Protein AF-S8E2P5-F1 (afdb_monomer)

Mean predicted aligned error: 14.67 Å

Secondary structure (DSSP, 8-state):
-PPP-PPP-----------TT-EEEEEESSHHHHHHHHGGG--TTTHHHHHHHHHHHHHHHHHTTT-----PPP--S--SS--EEEEEEETTEEEEEEEE-TT-SSEEEE--TTS-HHHHHHHHHHHHT-TT--GGG---EES-HHHHHHHHHH-THHHHT----TT-----S----PPS--SS--PEEEEEEEPPSSTT---EEEEEEEEEEEETTEEEEEEEEE-GGGTTSSHHHHHHHHHHHHHTTPPP----------------

Organism: Fomitopsis schrenkii (NCBI:txid2126942)

Solvent-accessible surface area (backbone atoms only — not comparable to full-atom values): 16737 Å² total; per-residue (Å²): 135,82,84,84,81,84,77,82,83,76,80,78,69,81,72,76,73,69,77,85,70,60,68,44,81,47,76,31,96,41,42,56,57,38,46,63,75,47,54,92,51,81,33,86,52,27,47,60,35,48,49,52,24,52,56,51,38,57,49,55,67,59,50,69,80,72,58,100,67,79,89,77,80,90,71,94,65,90,55,89,77,51,64,42,36,38,37,28,23,44,79,88,45,64,42,36,36,40,29,32,40,71,94,42,83,44,37,28,44,24,37,35,85,86,34,59,75,84,52,40,41,61,48,25,34,55,54,53,67,33,87,89,49,69,56,73,75,53,56,27,65,45,58,54,69,69,55,49,54,28,32,48,70,48,28,62,64,44,62,75,65,70,46,64,73,67,76,74,82,76,82,80,63,98,73,82,78,73,73,78,79,72,96,57,98,54,72,47,79,47,80,41,57,44,66,56,102,47,101,79,47,70,71,45,76,35,30,41,39,37,35,39,59,67,53,98,88,46,76,40,77,72,46,78,48,58,40,78,95,48,53,95,67,57,50,67,57,52,53,52,52,54,52,54,32,57,72,69,68,47,77,82,81,76,74,72,93,66,90,79,80,80,77,81,76,84,83,130

Foldseek 3Di:
DDDDDDDDPPPPDPPPDPPLADKDKDWDQALVSLCVLCVVQDAPQCCVQNVLSVVRVVVVVVVVVPDPDDDDDDDPDPDLQDWTWMFMDRPSATQKIWTDHSQDLEIEIGGGPPHDLVSLLVSLLVQQPDPVDPLLSRLEYYHDPSNVVSNCVNHVSNPVVPNVHPDPDDDDDLPDPDDDDDPDQDWDKDWDWDADPDPPGDTDTQWIWIWHGQDLVDIDTPDTDGDPVCPPVCPSVVVVVSVVCVSVVHPDDPPPPDDPPPPPDDDD

Radius of gyration: 25.14 Å; Cα contacts (8 Å, |Δi|>4): 348; chains: 1; bounding box: 96×42×78 Å

Structure (mmCIF, N/CA/C/O backbone):
data_AF-S8E2P5-F1
#
_entry.id   AF-S8E2P5-F1
#
loop_
_atom_site.group_PDB
_atom_site.id
_atom_site.type_symbol
_atom_site.label_atom_id
_atom_site.label_alt_id
_atom_site.label_comp_id
_atom_site.label_asym_id
_atom_site.label_entity_id
_atom_site.label_seq_id
_atom_site.pdbx_PDB_ins_code
_atom_site.Cartn_x
_atom_site.Cartn_y
_atom_site.Cartn_z
_atom_site.occupancy
_atom_site.B_iso_or_equiv
_atom_site.auth_seq_id
_atom_site.auth_comp_id
_atom_site.auth_asym_id
_atom_site.auth_atom_id
_atom_site.pdbx_PDB_model_num
ATOM 1 N N . MET A 1 1 ? -69.597 -16.357 26.405 1.00 50.25 1 MET A N 1
ATOM 2 C CA . MET A 1 1 ? -69.288 -15.388 25.329 1.00 50.25 1 MET A CA 1
ATOM 3 C C . MET A 1 1 ? -68.076 -14.596 25.785 1.00 50.25 1 MET A C 1
ATOM 5 O O . MET A 1 1 ? -68.041 -14.185 26.937 1.00 50.25 1 MET A O 1
ATOM 9 N N . SER A 1 2 ? -67.041 -14.579 24.952 1.00 42.38 2 SER A N 1
ATOM 10 C CA . SER A 1 2 ? -65.631 -14.458 25.345 1.00 42.38 2 SER A CA 1
ATOM 11 C C . SER A 1 2 ? -65.158 -13.023 25.622 1.00 42.38 2 SER A C 1
A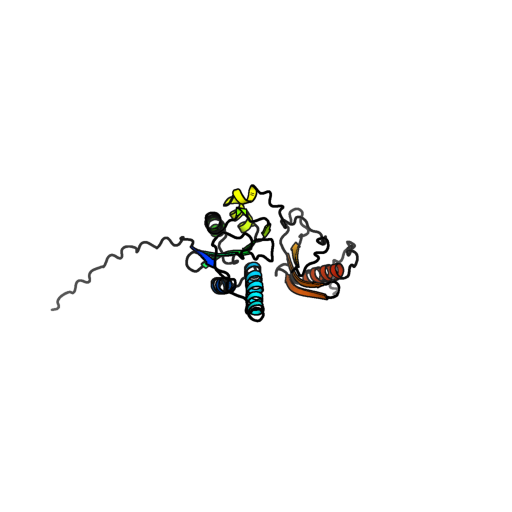TOM 13 O O . SER A 1 2 ? -65.687 -12.093 25.015 1.00 42.38 2 SER A O 1
ATOM 15 N N . PRO A 1 3 ? -64.134 -12.833 26.476 1.00 60.03 3 PRO A N 1
ATOM 16 C CA . PRO A 1 3 ? -63.525 -11.530 26.712 1.00 60.03 3 PRO A CA 1
ATOM 17 C C . PRO A 1 3 ? -62.507 -11.203 25.608 1.00 60.03 3 PRO A C 1
ATOM 19 O O . PRO A 1 3 ? -61.658 -12.025 25.263 1.00 60.03 3 PRO A O 1
ATOM 22 N N . GLY A 1 4 ? -62.618 -10.004 25.034 1.00 57.62 4 GLY A N 1
ATOM 23 C CA . GLY A 1 4 ? -61.737 -9.502 23.980 1.00 57.62 4 GLY A CA 1
ATOM 24 C C . GLY A 1 4 ? -60.400 -9.007 24.533 1.00 57.62 4 GLY A C 1
ATOM 25 O O . GLY A 1 4 ? -60.358 -8.100 25.361 1.00 57.62 4 GLY A O 1
ATOM 26 N N . SER A 1 5 ? -59.306 -9.597 24.054 1.00 60.50 5 SER A N 1
ATOM 27 C CA . SER A 1 5 ? -57.937 -9.172 24.340 1.00 60.50 5 SER A CA 1
ATOM 28 C C . SER A 1 5 ? -57.524 -8.027 23.410 1.00 60.50 5 SER A C 1
ATOM 30 O O . SER A 1 5 ? -57.331 -8.231 22.210 1.00 60.50 5 SER A O 1
ATOM 32 N N . HIS A 1 6 ? -57.357 -6.830 23.966 1.00 61.62 6 HIS A N 1
ATOM 33 C CA . HIS A 1 6 ? -56.692 -5.716 23.294 1.00 61.62 6 HIS A CA 1
ATOM 34 C C . HIS A 1 6 ? -55.182 -5.984 23.215 1.00 61.62 6 HIS A C 1
ATOM 36 O O . HIS A 1 6 ? -54.506 -6.063 24.238 1.00 61.62 6 HIS A O 1
ATOM 42 N N . ILE A 1 7 ? -54.657 -6.116 21.996 1.00 62.62 7 ILE A N 1
ATOM 43 C CA . ILE A 1 7 ? -53.217 -6.158 21.720 1.00 62.62 7 ILE A CA 1
ATOM 44 C C . ILE A 1 7 ? -52.717 -4.705 21.664 1.00 62.62 7 ILE A C 1
ATOM 46 O O . ILE A 1 7 ? -53.262 -3.923 20.882 1.00 62.62 7 ILE A O 1
ATOM 50 N N . PRO A 1 8 ? -51.716 -4.305 22.468 1.00 60.84 8 PRO A N 1
ATOM 51 C CA . PRO A 1 8 ? -51.160 -2.965 22.396 1.00 60.84 8 PRO A CA 1
ATOM 52 C C . PRO A 1 8 ? -50.236 -2.861 21.179 1.00 60.84 8 PRO A C 1
ATOM 54 O O . PRO A 1 8 ? -49.215 -3.543 21.083 1.00 60.84 8 PRO A O 1
ATOM 57 N N . THR A 1 9 ? -50.601 -1.993 20.240 1.00 59.97 9 THR A N 1
ATOM 58 C CA . THR A 1 9 ? -49.779 -1.614 19.091 1.00 59.97 9 THR A CA 1
ATOM 59 C C . THR A 1 9 ? -48.597 -0.786 19.595 1.00 59.97 9 THR A C 1
ATOM 61 O O . THR A 1 9 ? -48.686 0.431 19.753 1.00 59.97 9 THR A O 1
ATOM 64 N N . GLY A 1 10 ? -47.496 -1.462 19.924 1.00 55.53 10 GLY A N 1
ATOM 65 C CA . GLY A 1 10 ? -46.232 -0.827 20.275 1.00 55.53 10 GLY A CA 1
ATOM 66 C C . GLY A 1 10 ? -45.702 -0.035 19.085 1.00 55.53 10 GLY A C 1
ATOM 67 O O . GLY A 1 10 ? -45.258 -0.607 18.093 1.00 55.53 10 GLY A O 1
ATOM 68 N N . SER A 1 11 ? -45.781 1.287 19.189 1.00 55.53 11 SER A N 1
ATOM 69 C CA . SER A 1 11 ? -45.116 2.249 18.316 1.00 55.53 11 SER A CA 1
ATOM 70 C C . SER A 1 11 ? -43.609 1.968 18.318 1.00 55.53 11 SER A C 1
ATOM 72 O O . SER A 1 11 ? -42.911 2.357 19.255 1.00 55.53 11 SER A O 1
ATOM 74 N N . LEU A 1 12 ? -43.112 1.296 17.276 1.00 53.81 12 LEU A N 1
ATOM 75 C CA . LEU A 1 12 ? -41.687 1.198 16.967 1.00 53.81 12 LEU A CA 1
ATOM 76 C C . LEU A 1 12 ? -41.180 2.606 16.632 1.00 53.81 12 LEU A C 1
ATOM 78 O O . LEU A 1 12 ? -41.273 3.067 15.496 1.00 53.81 12 LEU A O 1
ATOM 82 N N . THR A 1 13 ? -40.677 3.314 17.640 1.00 57.97 13 THR A N 1
ATOM 83 C CA . THR A 1 13 ? -39.768 4.442 17.431 1.00 57.97 13 THR A CA 1
ATOM 84 C C . THR A 1 13 ? -38.644 3.973 16.507 1.00 57.97 13 THR A C 1
ATOM 86 O O . THR A 1 13 ? -38.040 2.946 16.820 1.00 57.97 13 THR A O 1
ATOM 89 N N . PRO A 1 14 ? -38.359 4.668 15.388 1.00 61.78 14 PRO A N 1
ATOM 90 C CA . PRO A 1 14 ? -37.209 4.350 14.559 1.00 61.78 14 PRO A CA 1
ATOM 91 C C . PRO A 1 14 ? -35.974 4.496 15.440 1.00 61.78 14 PRO A C 1
ATOM 93 O O . PRO A 1 14 ? -35.606 5.600 15.845 1.00 61.78 14 PRO A O 1
ATOM 96 N N . GLU A 1 15 ? -35.409 3.352 15.809 1.00 48.66 15 GLU A N 1
ATOM 97 C CA . GLU A 1 15 ? -34.130 3.236 16.481 1.00 48.66 15 GLU A CA 1
ATOM 98 C C . GLU A 1 15 ? -33.155 4.081 15.668 1.00 48.66 15 GLU A C 1
ATOM 100 O O . GLU A 1 15 ? -32.968 3.842 14.473 1.00 48.66 15 GLU A O 1
ATOM 105 N N . ALA A 1 16 ? -32.676 5.170 16.273 1.00 50.97 16 ALA A N 1
ATOM 106 C CA . ALA A 1 16 ? -31.810 6.129 15.616 1.00 50.97 16 ALA A CA 1
ATOM 107 C C . ALA A 1 16 ? -30.644 5.351 15.014 1.00 50.97 16 ALA A C 1
ATOM 109 O O . ALA A 1 16 ? -29.796 4.859 15.756 1.00 50.97 16 ALA A O 1
ATOM 110 N N . THR A 1 17 ? -30.650 5.207 13.684 1.00 57.56 17 THR A N 1
ATOM 111 C CA . THR A 1 17 ? -29.600 4.517 12.938 1.00 57.56 17 THR A CA 1
ATOM 112 C C . THR A 1 17 ? -28.275 5.048 13.468 1.00 57.56 17 THR A C 1
ATOM 114 O O . THR A 1 17 ? -28.062 6.267 13.373 1.00 57.56 17 THR A O 1
ATOM 117 N N . PRO A 1 18 ? -27.436 4.204 14.101 1.00 54.06 18 PRO A N 1
ATOM 118 C CA . PRO A 1 18 ? -26.138 4.642 14.580 1.00 54.06 18 PRO A CA 1
ATOM 119 C C . PRO A 1 18 ? -25.459 5.336 13.408 1.00 54.06 18 PRO A C 1
ATOM 121 O O . PRO A 1 18 ? -25.551 4.868 12.274 1.00 54.06 18 PRO A O 1
ATOM 124 N N . ARG A 1 19 ? -24.901 6.523 13.655 1.00 55.06 19 ARG A N 1
ATOM 125 C CA . ARG A 1 19 ? -24.214 7.318 12.636 1.00 55.06 19 ARG A CA 1
ATOM 126 C C . ARG A 1 19 ? -23.057 6.472 12.109 1.00 55.06 19 ARG A C 1
ATOM 128 O O . ARG A 1 19 ? -21.972 6.476 12.669 1.00 55.06 19 ARG A O 1
ATOM 135 N N . ASP A 1 20 ? -23.326 5.721 11.050 1.00 56.78 20 ASP A N 1
ATOM 136 C CA . ASP A 1 20 ? -22.524 4.611 10.523 1.00 56.78 20 ASP A CA 1
ATOM 137 C C . ASP A 1 20 ? -21.266 5.102 9.777 1.00 56.78 20 ASP A C 1
ATOM 139 O O . ASP A 1 20 ? -20.797 4.512 8.808 1.00 56.78 20 ASP A O 1
ATOM 143 N N . GLN A 1 21 ? -20.748 6.266 10.174 1.00 69.75 21 GLN A N 1
ATOM 144 C CA . GLN A 1 21 ? -19.668 7.000 9.516 1.00 69.75 21 GLN A CA 1
ATOM 145 C C . GLN A 1 21 ? -18.484 7.271 10.447 1.00 69.75 21 GLN A C 1
ATOM 147 O O . GLN A 1 21 ? -17.574 8.012 10.076 1.00 69.75 21 GLN A O 1
ATOM 152 N N . ASP A 1 22 ? -18.463 6.667 11.636 1.00 92.12 22 ASP A N 1
ATOM 153 C CA . ASP A 1 22 ? -17.360 6.857 12.567 1.00 92.12 22 ASP A CA 1
ATOM 154 C C . ASP A 1 22 ? -16.131 6.075 12.085 1.00 92.12 22 ASP A C 1
ATOM 156 O O . ASP A 1 22 ? -16.018 4.852 12.212 1.00 92.12 22 ASP A O 1
ATOM 160 N N . PHE A 1 23 ? -15.196 6.811 11.486 1.00 96.25 23 PHE A N 1
ATOM 161 C CA . PHE A 1 23 ? -13.890 6.290 11.119 1.00 96.25 23 PHE A CA 1
ATOM 162 C C . PHE A 1 23 ? -13.072 5.989 12.378 1.00 96.25 23 PHE A C 1
ATOM 164 O O . PHE A 1 23 ? -12.927 6.828 13.267 1.00 96.25 23 PHE A O 1
ATOM 171 N N . ARG A 1 24 ? -12.470 4.802 12.424 1.00 96.38 24 ARG A N 1
ATOM 172 C CA . ARG A 1 24 ? -11.589 4.356 13.503 1.00 96.38 24 ARG A CA 1
ATOM 173 C C . ARG A 1 24 ? -10.173 4.170 12.984 1.00 96.38 24 ARG A C 1
ATOM 175 O O . ARG A 1 24 ? -9.923 3.297 12.154 1.00 96.38 24 ARG A O 1
ATOM 182 N N . LEU A 1 25 ? -9.238 4.941 13.530 1.00 97.31 25 LEU A N 1
ATOM 183 C CA . LEU A 1 25 ? -7.809 4.732 13.324 1.00 97.31 25 LEU A CA 1
ATOM 184 C C . LEU A 1 25 ? -7.293 3.666 14.297 1.00 97.31 25 LEU A C 1
ATOM 186 O O . LEU A 1 25 ? -7.440 3.800 15.509 1.00 97.31 25 LEU A O 1
ATOM 190 N N . VAL A 1 26 ? -6.663 2.628 13.760 1.00 97.50 26 VAL A N 1
ATOM 191 C CA . VAL A 1 26 ? -5.997 1.560 14.508 1.00 97.50 26 VAL A CA 1
ATOM 192 C C . VAL A 1 26 ? -4.502 1.640 14.227 1.00 97.50 26 VAL A C 1
ATOM 194 O O . VAL A 1 26 ? -4.062 1.462 13.090 1.00 97.50 26 VAL A O 1
ATOM 197 N N . LEU A 1 27 ? -3.719 1.916 15.267 1.00 97.00 27 LEU A N 1
ATOM 198 C CA . LEU A 1 27 ? -2.259 1.889 15.219 1.00 97.00 27 LEU A CA 1
ATOM 199 C C . LEU A 1 27 ? -1.785 0.524 15.697 1.00 97.00 27 LEU A C 1
ATOM 201 O O . LEU A 1 27 ? -2.134 0.101 16.795 1.00 97.00 27 LEU A O 1
ATOM 205 N N . CYS A 1 28 ? -1.012 -0.159 14.863 1.00 97.00 28 CYS A N 1
ATOM 206 C CA . CYS A 1 28 ? -0.526 -1.500 15.145 1.00 97.00 28 CYS A CA 1
ATOM 207 C C . CYS A 1 28 ? 0.916 -1.408 15.678 1.00 97.00 28 CYS A C 1
ATOM 209 O O . CYS A 1 28 ? 1.791 -0.921 14.957 1.00 97.00 28 CYS A O 1
ATOM 211 N N . PRO A 1 29 ? 1.191 -1.868 16.913 1.00 95.12 29 PRO A N 1
ATOM 212 C CA . PRO A 1 29 ? 2.531 -1.877 17.507 1.00 95.12 29 PRO A CA 1
ATOM 213 C C . PRO A 1 29 ? 3.547 -2.718 16.730 1.00 95.12 29 PRO A C 1
ATOM 215 O O . PRO A 1 29 ? 4.750 -2.465 16.802 1.00 95.12 29 PRO A O 1
ATOM 218 N N . SER A 1 30 ? 3.072 -3.734 16.008 1.00 95.38 30 SER A N 1
ATOM 219 C CA . SER A 1 30 ? 3.905 -4.694 15.297 1.00 95.38 30 SER A CA 1
ATOM 220 C C . SER A 1 30 ? 3.374 -4.987 13.894 1.00 95.38 30 SER A C 1
ATOM 222 O O . SER A 1 30 ? 2.190 -4.827 13.586 1.00 95.38 30 SER A O 1
ATOM 224 N N . ALA A 1 31 ? 4.269 -5.466 13.029 1.00 95.31 31 ALA A N 1
ATOM 225 C CA . ALA A 1 31 ? 3.910 -5.888 11.681 1.00 95.31 31 ALA A CA 1
ATOM 226 C C . ALA A 1 31 ? 2.974 -7.116 11.672 1.00 95.31 31 ALA A C 1
ATOM 228 O O . ALA A 1 31 ? 2.157 -7.263 10.762 1.00 95.31 31 ALA A O 1
ATOM 229 N N . GLY A 1 32 ? 3.079 -7.981 12.690 1.00 94.69 32 GLY A N 1
ATOM 230 C CA . GLY A 1 32 ? 2.189 -9.128 12.886 1.00 94.69 32 GLY A CA 1
ATOM 231 C C . GLY A 1 32 ? 0.759 -8.687 13.186 1.00 94.69 32 GLY A C 1
ATOM 232 O O . GLY A 1 32 ? -0.149 -9.038 12.439 1.00 94.69 32 GLY A O 1
ATOM 233 N N . GLU A 1 33 ? 0.576 -7.819 14.187 1.00 96.56 33 GLU A N 1
ATOM 234 C CA . GLU A 1 33 ? -0.742 -7.261 14.530 1.00 96.56 33 GLU A CA 1
ATOM 235 C C . GLU A 1 33 ? -1.371 -6.497 13.363 1.00 96.56 33 GLU A C 1
ATOM 237 O O . GLU A 1 33 ? -2.569 -6.621 13.115 1.00 96.56 33 GLU A O 1
ATOM 242 N N . PHE A 1 34 ? -0.564 -5.759 12.596 1.00 97.25 34 PHE A N 1
ATOM 243 C CA . PHE A 1 34 ? -1.040 -5.108 11.379 1.00 97.25 34 PHE A CA 1
ATOM 244 C C . PHE A 1 34 ? -1.545 -6.112 10.343 1.00 97.25 34 PHE A C 1
ATOM 246 O O . PHE A 1 34 ? -2.629 -5.936 9.789 1.00 97.25 34 PHE A O 1
ATOM 253 N N . THR A 1 35 ? -0.771 -7.171 10.092 1.00 94.75 35 THR A N 1
ATOM 254 C CA . THR A 1 35 ? -1.135 -8.222 9.133 1.00 94.75 35 THR A CA 1
ATOM 255 C C . THR A 1 35 ? -2.429 -8.915 9.552 1.00 94.75 35 THR A C 1
ATOM 257 O O . THR A 1 35 ? -3.287 -9.159 8.708 1.00 94.75 35 THR A O 1
ATOM 260 N N . ASP A 1 36 ? -2.606 -9.178 10.846 1.00 95.25 36 ASP A N 1
ATOM 261 C CA . ASP A 1 36 ? -3.824 -9.783 11.383 1.00 95.25 36 ASP A CA 1
ATOM 262 C C . ASP A 1 36 ? -5.031 -8.846 11.273 1.00 95.25 36 ASP A C 1
ATOM 264 O O . ASP A 1 36 ? -6.098 -9.277 10.831 1.00 95.25 36 ASP A O 1
ATOM 268 N N . ALA A 1 37 ? -4.856 -7.556 11.576 1.00 96.31 37 ALA A N 1
ATOM 269 C CA . ALA A 1 37 ? -5.916 -6.554 11.485 1.00 96.31 37 ALA A CA 1
ATOM 270 C C . ALA A 1 37 ? -6.452 -6.369 10.055 1.00 96.31 37 ALA A C 1
ATOM 272 O O . ALA A 1 37 ? -7.644 -6.117 9.873 1.00 96.31 37 ALA A O 1
ATOM 273 N N . VAL A 1 38 ? -5.595 -6.496 9.035 1.00 95.56 38 VAL A N 1
ATOM 274 C CA . VAL A 1 38 ? -5.980 -6.289 7.626 1.00 95.56 38 VAL A CA 1
ATOM 275 C C . VAL A 1 38 ? -6.162 -7.590 6.836 1.00 95.56 38 VAL A C 1
ATOM 277 O O . VAL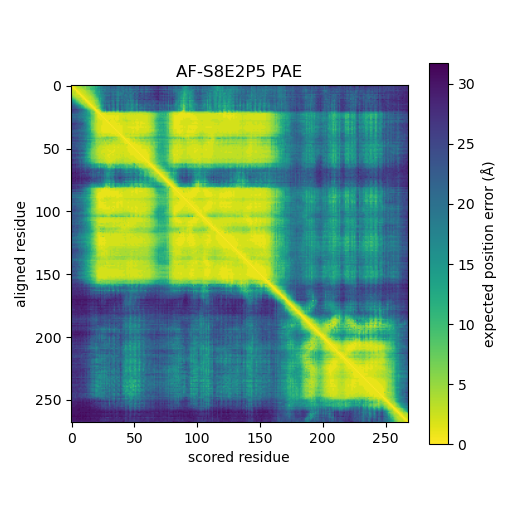 A 1 38 ? -6.481 -7.535 5.650 1.00 95.56 38 VAL A O 1
ATOM 280 N N . ARG A 1 39 ? -6.018 -8.764 7.471 1.00 92.00 39 ARG A N 1
ATOM 281 C CA . ARG A 1 39 ? -6.057 -10.089 6.816 1.00 92.00 39 ARG A CA 1
ATOM 282 C C . ARG A 1 39 ? -7.328 -10.334 5.996 1.00 92.00 39 ARG A C 1
ATOM 284 O O . ARG A 1 39 ? -7.268 -10.977 4.955 1.00 92.00 39 ARG A O 1
ATOM 291 N N . GLY A 1 40 ? -8.471 -9.821 6.454 1.00 92.38 40 GLY A N 1
ATOM 292 C CA . GLY A 1 40 ? -9.759 -9.952 5.757 1.00 92.38 40 GLY A CA 1
ATOM 293 C C . GLY A 1 40 ? -9.880 -9.130 4.467 1.00 92.38 40 GLY A C 1
ATOM 294 O O . GLY A 1 40 ? -10.879 -9.252 3.767 1.00 92.38 40 GLY A O 1
ATOM 295 N N . PHE A 1 41 ? -8.882 -8.300 4.155 1.00 92.19 41 PHE A N 1
ATOM 296 C CA . PHE A 1 41 ? -8.876 -7.356 3.036 1.00 92.19 41 PHE A CA 1
ATOM 297 C C . PHE A 1 41 ? -7.714 -7.619 2.072 1.00 92.19 41 PHE A C 1
ATOM 299 O O . PHE A 1 41 ? -7.146 -6.678 1.517 1.00 92.19 41 PHE A O 1
ATOM 306 N N . ASP A 1 42 ? -7.333 -8.888 1.904 1.00 82.69 42 ASP A N 1
ATOM 307 C CA . ASP A 1 42 ? -6.288 -9.291 0.963 1.00 82.69 42 ASP A CA 1
ATOM 308 C C . ASP A 1 42 ? -6.697 -8.935 -0.477 1.00 82.69 42 ASP A C 1
ATOM 310 O O . ASP A 1 42 ? -7.614 -9.513 -1.062 1.00 82.69 42 ASP A O 1
ATOM 314 N N . ASP A 1 43 ? -6.045 -7.910 -1.018 1.00 81.88 43 ASP A N 1
ATOM 315 C CA . ASP A 1 43 ? -6.377 -7.257 -2.278 1.00 81.88 43 ASP A CA 1
ATOM 316 C C . ASP A 1 43 ? -5.080 -6.856 -3.007 1.00 81.88 43 ASP A C 1
ATOM 318 O O . ASP A 1 43 ? -4.089 -6.501 -2.355 1.00 81.88 43 ASP A O 1
ATOM 322 N N . PRO A 1 44 ? -5.045 -6.845 -4.356 1.00 73.31 44 PRO A N 1
ATOM 323 C CA . PRO A 1 44 ? -3.855 -6.454 -5.108 1.00 73.31 44 PRO A CA 1
ATOM 324 C C . PRO A 1 44 ? -3.239 -5.105 -4.711 1.00 73.31 44 PRO A C 1
ATOM 326 O O . PRO A 1 44 ? -2.018 -4.953 -4.787 1.00 73.31 44 PRO A O 1
ATOM 329 N N . PHE A 1 45 ? -4.046 -4.133 -4.279 1.00 75.56 45 PHE A N 1
ATOM 330 C CA . PHE A 1 45 ? -3.562 -2.838 -3.799 1.00 75.56 45 PHE A CA 1
ATOM 331 C C . PHE A 1 45 ? -3.051 -2.897 -2.356 1.00 75.56 45 PHE A C 1
ATOM 333 O O . PHE A 1 45 ? -2.164 -2.122 -2.000 1.00 75.56 45 PHE A O 1
ATOM 340 N N . MET A 1 46 ? -3.533 -3.847 -1.552 1.00 85.75 46 MET A N 1
ATOM 341 C CA . MET A 1 46 ? -3.058 -4.115 -0.192 1.00 85.75 46 MET A CA 1
ATOM 342 C C . MET A 1 46 ? -1.735 -4.889 -0.157 1.00 85.75 46 MET A C 1
ATOM 344 O O . MET A 1 46 ? -0.987 -4.756 0.813 1.00 85.75 46 MET A O 1
ATOM 348 N N . ASN A 1 47 ? -1.382 -5.604 -1.233 1.00 81.94 47 ASN A N 1
ATOM 349 C CA . ASN A 1 47 ? -0.126 -6.360 -1.355 1.00 81.94 47 ASN A CA 1
ATOM 350 C C . ASN A 1 47 ? 1.135 -5.549 -1.029 1.00 81.94 47 ASN A C 1
ATOM 352 O O . ASN A 1 47 ? 2.131 -6.113 -0.579 1.00 81.94 47 ASN A O 1
ATOM 356 N N . TRP A 1 48 ? 1.124 -4.234 -1.261 1.00 80.88 48 TRP A N 1
ATOM 357 C CA . TRP A 1 48 ? 2.258 -3.373 -0.931 1.00 80.88 48 TRP A CA 1
ATOM 358 C C . TRP A 1 48 ? 2.449 -3.251 0.582 1.00 80.88 48 TRP A C 1
ATOM 360 O O . TRP A 1 48 ? 3.537 -3.546 1.077 1.00 80.88 48 TRP A O 1
ATOM 370 N N . ALA A 1 49 ? 1.399 -2.871 1.314 1.00 86.44 49 ALA A N 1
ATOM 371 C CA . ALA A 1 49 ? 1.445 -2.755 2.769 1.00 86.44 49 ALA A CA 1
ATOM 372 C C . ALA A 1 49 ? 1.626 -4.122 3.442 1.00 86.44 49 ALA A C 1
ATOM 374 O O . ALA A 1 49 ? 2.501 -4.269 4.294 1.00 86.44 49 ALA A O 1
ATOM 375 N N . LEU A 1 50 ? 0.870 -5.135 3.007 1.00 86.38 50 LEU A N 1
ATOM 376 C CA . LEU A 1 50 ? 0.995 -6.509 3.496 1.00 86.38 50 LEU A CA 1
ATOM 377 C C . LEU A 1 50 ? 2.392 -7.077 3.235 1.00 86.38 50 LEU A C 1
ATOM 379 O O . LEU A 1 50 ? 3.000 -7.653 4.129 1.00 86.38 50 LEU A O 1
ATOM 383 N N . GLY A 1 51 ? 2.955 -6.857 2.046 1.00 83.69 51 GLY A N 1
ATOM 384 C CA . GLY A 1 51 ? 4.305 -7.310 1.719 1.00 83.69 51 GLY A CA 1
ATOM 385 C C . GLY A 1 51 ? 5.383 -6.654 2.584 1.00 83.69 51 GLY A C 1
ATOM 386 O O . GLY A 1 51 ? 6.332 -7.326 2.983 1.00 83.69 51 GLY A O 1
ATOM 387 N N . ILE A 1 52 ? 5.236 -5.362 2.900 1.00 87.00 52 ILE A N 1
ATOM 388 C CA . ILE A 1 52 ? 6.130 -4.647 3.825 1.00 87.00 52 ILE A CA 1
ATOM 389 C C . ILE A 1 52 ? 6.012 -5.224 5.240 1.00 87.00 52 ILE A C 1
ATOM 391 O O . ILE A 1 52 ? 7.032 -5.493 5.874 1.00 87.00 52 ILE A O 1
ATOM 395 N N . ALA A 1 53 ? 4.786 -5.438 5.718 1.00 90.12 53 ALA A N 1
ATOM 396 C CA . ALA A 1 53 ? 4.533 -5.970 7.050 1.00 90.12 53 ALA A CA 1
ATOM 397 C C . ALA A 1 53 ? 5.032 -7.416 7.203 1.00 90.12 53 ALA A C 1
ATOM 399 O O . ALA A 1 53 ? 5.776 -7.712 8.132 1.00 90.12 53 ALA A O 1
ATOM 400 N N . VAL A 1 54 ? 4.726 -8.303 6.255 1.00 87.44 54 VAL A N 1
ATOM 401 C CA . VAL A 1 54 ? 5.182 -9.702 6.274 1.00 87.44 54 VAL A CA 1
ATOM 402 C C . VAL A 1 54 ? 6.706 -9.798 6.186 1.00 87.44 54 VAL A C 1
ATOM 404 O O . VAL A 1 54 ? 7.309 -10.576 6.924 1.00 87.44 54 VAL A O 1
ATOM 407 N N . GLU A 1 55 ? 7.353 -8.990 5.333 1.00 87.19 55 GLU A N 1
ATOM 408 C CA . GLU A 1 55 ? 8.822 -8.922 5.273 1.00 87.19 55 GLU A CA 1
ATOM 409 C C . GLU A 1 55 ? 9.401 -8.524 6.634 1.00 87.19 55 GLU A C 1
ATOM 411 O O . GLU A 1 55 ? 10.349 -9.149 7.104 1.00 87.19 55 GLU A O 1
ATOM 416 N N . ARG A 1 56 ? 8.791 -7.543 7.308 1.00 91.81 56 ARG A N 1
ATOM 417 C CA . ARG A 1 56 ? 9.241 -7.101 8.628 1.00 91.81 56 ARG A CA 1
ATOM 418 C C . ARG A 1 56 ? 8.984 -8.127 9.733 1.00 91.81 56 ARG A C 1
ATOM 420 O O . ARG A 1 56 ? 9.852 -8.323 10.581 1.00 91.81 56 ARG A O 1
ATOM 427 N N . ALA A 1 57 ? 7.833 -8.792 9.713 1.00 89.38 57 ALA A N 1
ATOM 428 C CA . ALA A 1 57 ? 7.481 -9.838 10.668 1.00 89.38 57 ALA A CA 1
ATOM 429 C C . ALA A 1 57 ? 8.447 -11.031 10.574 1.00 89.38 57 ALA A C 1
ATOM 431 O O . ALA A 1 57 ? 8.946 -11.498 11.594 1.00 89.38 57 ALA A O 1
ATOM 432 N N . ALA A 1 58 ? 8.787 -11.464 9.354 1.00 86.38 58 ALA A N 1
ATOM 433 C CA . ALA A 1 58 ? 9.746 -12.545 9.133 1.00 86.38 58 ALA A CA 1
ATOM 434 C C . ALA A 1 58 ? 11.144 -12.212 9.681 1.00 86.38 58 ALA A C 1
ATOM 436 O O . ALA A 1 58 ? 11.831 -13.079 10.216 1.00 86.38 58 ALA A O 1
ATOM 437 N N . GLU A 1 59 ? 11.569 -10.952 9.568 1.00 86.50 59 GLU A N 1
ATOM 438 C CA . GLU A 1 59 ? 12.845 -10.504 10.126 1.00 86.50 59 GLU A CA 1
ATOM 439 C C . GLU A 1 59 ? 12.855 -10.513 11.656 1.00 86.50 59 GLU A C 1
ATOM 441 O O . GLU A 1 59 ? 13.861 -10.909 12.243 1.00 86.50 59 GLU A O 1
ATOM 446 N N . ALA A 1 60 ? 11.753 -10.111 12.297 1.00 87.31 60 ALA A N 1
ATOM 447 C CA . ALA A 1 60 ? 11.640 -10.136 13.755 1.00 87.31 60 ALA A CA 1
ATOM 448 C C . ALA A 1 60 ? 11.851 -11.558 14.301 1.00 87.31 60 ALA A C 1
ATOM 450 O O . ALA A 1 60 ? 12.666 -11.753 15.197 1.00 87.31 60 ALA A O 1
ATOM 451 N N . THR A 1 61 ? 11.246 -12.567 13.663 1.00 86.31 61 THR A N 1
ATOM 452 C CA . THR A 1 61 ? 11.431 -13.980 14.037 1.00 86.31 61 THR A CA 1
ATOM 453 C C . THR A 1 61 ? 12.883 -14.452 13.898 1.00 86.31 61 THR A C 1
ATOM 455 O O . THR A 1 61 ? 13.328 -15.310 14.655 1.00 86.31 61 THR A O 1
ATOM 458 N N . THR A 1 62 ? 13.646 -13.910 12.941 1.00 84.75 62 THR A N 1
ATOM 459 C CA . THR A 1 62 ? 15.060 -14.289 12.764 1.00 84.75 62 THR A CA 1
ATOM 460 C C . THR A 1 62 ? 16.006 -13.626 13.764 1.00 84.75 62 THR A C 1
ATOM 462 O O . THR A 1 62 ? 17.033 -14.217 14.093 1.00 84.75 62 THR A O 1
ATOM 465 N N . SER A 1 63 ? 15.684 -12.423 14.245 1.00 79.62 63 SER A N 1
ATOM 466 C CA . SER A 1 63 ? 16.543 -11.677 15.172 1.00 79.62 63 SER A CA 1
ATOM 467 C C . SER A 1 63 ? 16.527 -12.255 16.587 1.00 79.62 63 SER A C 1
ATOM 469 O O . SER A 1 63 ? 17.589 -12.335 17.208 1.00 79.62 63 SER A O 1
ATOM 471 N N . ASP A 1 64 ? 15.371 -12.732 17.057 1.00 67.25 64 ASP A N 1
ATOM 472 C CA . ASP A 1 64 ? 15.213 -13.292 18.409 1.00 67.25 64 ASP A CA 1
ATOM 473 C C . ASP A 1 64 ? 16.059 -14.556 18.628 1.00 67.25 64 ASP A C 1
ATOM 475 O O . ASP A 1 64 ? 16.462 -14.862 19.746 1.00 67.25 64 ASP A O 1
ATOM 479 N N . ALA A 1 65 ? 16.413 -15.266 17.554 1.00 66.69 65 ALA A N 1
ATOM 480 C CA . ALA A 1 65 ? 17.289 -16.431 17.633 1.00 66.69 65 ALA A CA 1
ATOM 481 C C . ALA A 1 65 ? 18.772 -16.079 17.880 1.00 66.69 65 ALA A C 1
ATOM 483 O O . ALA A 1 65 ? 19.574 -16.981 18.121 1.00 66.69 65 ALA A O 1
ATOM 484 N N . SER A 1 66 ? 19.162 -14.801 17.778 1.00 59.56 66 SER A N 1
ATOM 485 C CA . SER A 1 66 ? 20.576 -14.403 17.697 1.00 59.56 66 SER A CA 1
ATOM 486 C C . SER A 1 66 ? 21.112 -13.562 18.855 1.00 59.56 66 SER A C 1
ATOM 488 O O . SER A 1 66 ? 22.331 -13.458 18.974 1.00 59.56 66 SER A O 1
ATOM 490 N N . LEU A 1 67 ? 20.269 -12.986 19.720 1.00 55.41 67 LEU A N 1
ATOM 491 C CA . LEU A 1 67 ? 20.740 -12.060 20.756 1.00 55.41 67 LEU A CA 1
ATOM 492 C C . LEU A 1 67 ? 20.054 -12.284 22.104 1.00 55.41 67 LEU A C 1
ATOM 494 O O . LEU A 1 67 ? 18.950 -11.824 22.367 1.00 55.41 67 LEU A O 1
ATOM 498 N N . ASN A 1 68 ? 20.806 -12.930 22.991 1.00 55.66 68 ASN A N 1
ATOM 499 C CA . ASN A 1 68 ? 20.614 -12.986 24.439 1.00 55.66 68 ASN A CA 1
ATOM 500 C C . ASN A 1 68 ? 21.025 -11.645 25.103 1.00 55.66 68 ASN A C 1
ATOM 502 O O . ASN A 1 68 ? 21.650 -11.639 26.163 1.00 55.66 68 ASN A O 1
ATOM 506 N N . GLU A 1 69 ? 20.775 -10.502 24.453 1.00 52.28 69 GLU A N 1
ATOM 507 C CA . GLU A 1 69 ? 21.275 -9.198 24.904 1.00 52.28 69 GLU A CA 1
ATOM 508 C C . GLU A 1 69 ? 20.205 -8.360 25.608 1.00 52.28 69 GLU A C 1
ATOM 510 O O . GLU A 1 69 ? 19.027 -8.349 25.256 1.00 52.28 69 GLU A O 1
ATOM 515 N N . HIS A 1 70 ? 20.659 -7.699 26.672 1.00 53.59 70 HIS A N 1
ATOM 516 C CA . HIS A 1 70 ? 19.874 -7.125 27.754 1.00 53.59 70 HIS A CA 1
ATOM 517 C C . HIS A 1 70 ? 18.723 -6.190 27.333 1.00 53.59 70 HIS A C 1
ATOM 519 O O . HIS A 1 70 ? 18.901 -5.332 26.463 1.00 53.59 70 HIS A O 1
ATOM 525 N N . PRO A 1 71 ? 17.572 -6.253 28.037 1.00 57.25 71 PRO A N 1
ATOM 526 C CA . PRO A 1 71 ? 16.454 -5.343 27.824 1.00 57.25 71 PRO A CA 1
ATOM 527 C C . PRO A 1 71 ? 16.858 -3.919 28.221 1.00 57.25 71 PRO A C 1
ATOM 529 O O . PRO A 1 71 ? 16.895 -3.564 29.399 1.00 57.25 71 PRO A O 1
ATOM 532 N N . SER A 1 72 ? 17.166 -3.090 27.228 1.00 51.97 72 SER A N 1
ATOM 533 C CA . SER A 1 72 ? 17.388 -1.662 27.440 1.00 51.97 72 SER A CA 1
ATOM 534 C C . SER A 1 72 ? 16.039 -0.959 27.580 1.00 51.97 72 SER A C 1
ATOM 536 O O . SER A 1 72 ? 15.190 -1.005 26.690 1.00 51.97 72 SER A O 1
ATOM 538 N N . SER A 1 73 ? 15.845 -0.347 28.745 1.00 55.34 73 SER A N 1
ATOM 539 C CA . SER A 1 73 ? 14.627 0.321 29.193 1.00 55.34 73 SER A CA 1
ATOM 540 C C . SER A 1 73 ? 14.157 1.431 28.251 1.00 55.34 73 SER A C 1
ATOM 542 O O . SER A 1 73 ? 14.931 2.270 27.792 1.00 55.34 73 SER A O 1
ATOM 544 N N . SER A 1 74 ? 12.846 1.441 28.037 1.00 54.34 74 SER A N 1
ATOM 545 C CA . SER A 1 74 ? 12.055 2.339 27.204 1.00 54.34 74 SER A CA 1
ATOM 546 C C . SER A 1 74 ? 12.178 3.818 27.584 1.00 54.34 74 SER A C 1
ATOM 548 O O . SER A 1 74 ? 11.713 4.217 28.650 1.00 54.34 74 SER A O 1
ATOM 550 N N . ASN A 1 75 ? 12.680 4.646 26.666 1.00 45.16 75 ASN A N 1
ATOM 551 C CA . ASN A 1 75 ? 12.390 6.079 26.651 1.00 45.16 75 ASN A CA 1
ATOM 552 C C . ASN A 1 75 ? 11.513 6.412 25.438 1.00 45.16 75 ASN A C 1
ATOM 554 O O . ASN A 1 75 ? 11.862 6.139 24.290 1.00 45.16 75 ASN A O 1
ATOM 558 N N . THR A 1 76 ? 10.349 6.989 25.723 1.00 51.28 76 THR A N 1
ATOM 559 C CA . THR A 1 76 ? 9.205 7.213 24.825 1.00 51.28 76 THR A CA 1
ATOM 560 C C . THR A 1 76 ? 9.336 8.499 24.003 1.00 51.28 76 THR A C 1
ATOM 562 O O . THR A 1 76 ? 8.366 9.229 23.830 1.00 51.28 76 THR A O 1
ATOM 565 N N . HIS A 1 77 ? 10.529 8.816 23.500 1.00 47.25 77 HIS A N 1
ATOM 566 C CA . HIS A 1 77 ? 10.662 9.859 22.481 1.00 47.25 77 HIS A CA 1
ATOM 567 C C . HIS A 1 77 ? 10.491 9.232 21.098 1.00 47.25 77 HIS A C 1
ATOM 569 O O . HIS A 1 77 ? 11.015 8.148 20.839 1.00 47.25 77 HIS A O 1
ATOM 575 N N . ALA A 1 78 ? 9.713 9.892 20.234 1.00 53.03 78 ALA A N 1
ATOM 576 C CA . ALA A 1 78 ? 9.452 9.481 18.859 1.00 53.03 78 ALA A CA 1
ATOM 577 C C . ALA A 1 78 ? 10.774 9.396 18.086 1.00 53.03 78 ALA A C 1
ATOM 579 O O . ALA A 1 78 ? 11.261 10.376 17.531 1.00 53.03 78 ALA A O 1
ATOM 580 N N . ASN A 1 79 ? 11.394 8.219 18.120 1.00 59.53 79 ASN A N 1
ATOM 581 C CA . ASN A 1 79 ? 12.565 7.937 17.321 1.00 59.53 79 ASN A CA 1
ATOM 582 C C . ASN A 1 79 ? 12.094 7.875 15.856 1.00 59.53 79 ASN A C 1
ATOM 584 O O . ASN A 1 79 ? 11.227 7.043 15.564 1.00 59.53 79 ASN A O 1
ATOM 588 N N . PRO A 1 80 ? 12.610 8.730 14.950 1.00 61.25 80 PRO A N 1
ATOM 589 C CA . PRO A 1 80 ? 12.275 8.683 13.524 1.00 61.25 80 PRO A CA 1
ATOM 590 C C . PRO A 1 80 ? 12.575 7.314 12.886 1.00 61.25 80 PRO A C 1
ATOM 592 O O . PRO A 1 80 ? 12.025 7.000 11.834 1.00 61.25 80 PRO A O 1
ATOM 595 N N . ASP A 1 81 ? 13.368 6.472 13.555 1.00 72.88 81 ASP A N 1
ATOM 596 C CA . ASP A 1 81 ? 13.629 5.078 13.195 1.00 72.88 81 ASP A CA 1
ATOM 597 C C . ASP A 1 81 ? 12.606 4.092 13.786 1.00 72.88 81 ASP A C 1
ATOM 599 O O . ASP A 1 81 ? 12.963 3.019 14.279 1.00 72.88 81 ASP A O 1
ATOM 603 N N . ARG A 1 82 ? 11.311 4.417 13.756 1.00 87.06 82 ARG A N 1
ATOM 604 C CA . ARG A 1 82 ? 10.264 3.448 14.109 1.00 87.06 82 ARG A CA 1
ATOM 605 C C . ARG A 1 82 ? 9.498 2.978 12.884 1.00 87.06 82 ARG A C 1
ATOM 607 O O . ARG A 1 82 ? 9.144 3.751 11.995 1.00 87.06 82 ARG A O 1
ATOM 614 N N . ASP A 1 83 ? 9.251 1.672 12.850 1.00 93.62 83 ASP A N 1
ATOM 615 C CA . ASP A 1 83 ? 8.299 1.094 11.912 1.00 93.62 83 ASP A CA 1
ATOM 616 C C . ASP A 1 83 ? 6.904 1.643 12.250 1.00 93.62 83 ASP A C 1
ATOM 618 O O . ASP A 1 83 ? 6.558 1.809 13.421 1.00 93.62 83 ASP A O 1
ATOM 622 N N . VAL A 1 84 ? 6.116 1.956 11.226 1.00 95.38 84 VAL A N 1
ATOM 623 C CA . VAL A 1 84 ? 4.786 2.548 11.382 1.00 95.38 84 VAL A CA 1
ATOM 624 C C . VAL A 1 84 ? 3.788 1.698 10.620 1.00 95.38 84 VAL A C 1
ATOM 626 O O . VAL A 1 84 ? 3.906 1.520 9.408 1.00 95.38 84 VAL A O 1
ATOM 629 N N . PHE A 1 85 ? 2.779 1.212 11.333 1.00 96.62 85 PHE A N 1
ATOM 630 C CA . PHE A 1 85 ? 1.690 0.429 10.771 1.00 96.62 85 PHE A CA 1
ATOM 631 C C . PHE A 1 85 ? 0.361 0.989 11.269 1.00 96.62 85 PHE A C 1
ATOM 633 O O . PHE A 1 85 ? 0.079 0.980 12.467 1.00 96.62 85 PHE A O 1
ATOM 640 N N . ALA A 1 86 ? -0.456 1.500 10.354 1.00 97.50 86 ALA A N 1
ATOM 641 C CA . ALA A 1 86 ? -1.735 2.112 10.681 1.00 97.50 86 ALA A CA 1
ATOM 642 C C . ALA A 1 86 ? -2.818 1.672 9.697 1.00 97.50 86 ALA A C 1
ATOM 644 O O . ALA A 1 86 ? -2.565 1.516 8.504 1.00 97.50 86 ALA A O 1
ATOM 645 N N . ALA A 1 87 ? -4.036 1.500 10.194 1.00 97.69 87 ALA A N 1
ATOM 646 C CA . ALA A 1 87 ? -5.202 1.144 9.399 1.00 97.69 87 ALA A CA 1
ATOM 647 C C . ALA A 1 87 ? -6.402 1.994 9.825 1.00 97.69 87 ALA A C 1
ATOM 649 O O . ALA A 1 87 ? -6.631 2.209 11.013 1.00 97.69 87 ALA A O 1
ATOM 650 N N . VAL A 1 88 ? -7.169 2.484 8.859 1.00 97.81 88 VAL A N 1
ATOM 651 C CA . VAL A 1 88 ? -8.408 3.228 9.082 1.00 97.81 88 VAL A CA 1
ATOM 652 C C . VAL A 1 88 ? -9.577 2.364 8.652 1.00 97.81 88 VAL A C 1
ATOM 654 O O . VAL A 1 88 ? -9.654 1.945 7.496 1.00 97.81 88 VAL A O 1
ATOM 657 N N . PHE A 1 89 ? -10.496 2.135 9.582 1.00 97.38 89 PHE A N 1
ATOM 658 C CA . PHE A 1 89 ? -11.714 1.368 9.366 1.00 97.38 89 PHE A CA 1
ATOM 659 C C . PHE A 1 89 ? -12.941 2.275 9.420 1.00 97.38 89 PHE A C 1
ATOM 661 O O . PHE A 1 89 ? -12.941 3.259 10.152 1.00 97.38 89 PHE A O 1
ATOM 668 N N . GLN A 1 90 ? -13.995 1.911 8.699 1.00 95.50 90 GLN A N 1
ATOM 669 C CA . GLN A 1 90 ? -15.354 2.392 8.934 1.00 95.50 90 GLN A CA 1
ATOM 670 C C . GLN A 1 90 ? -16.196 1.178 9.324 1.00 95.50 90 GLN A C 1
ATOM 672 O O . GLN A 1 90 ? -16.362 0.248 8.533 1.00 95.50 90 GLN A O 1
ATOM 677 N N . GLY A 1 91 ? -16.647 1.133 10.579 1.00 93.81 91 GLY A N 1
ATOM 678 C CA . GLY A 1 91 ? -17.201 -0.092 11.155 1.00 93.81 91 GLY A CA 1
ATOM 679 C C . GLY A 1 91 ? -16.186 -1.240 11.084 1.00 93.81 91 GLY A C 1
ATOM 680 O O . GLY A 1 91 ? -15.108 -1.172 11.680 1.00 93.81 91 GLY A O 1
ATOM 681 N N . THR A 1 92 ? -16.517 -2.293 10.336 1.00 94.12 92 THR A N 1
ATOM 682 C CA . THR A 1 92 ? -15.624 -3.436 10.083 1.00 94.12 92 THR A CA 1
ATOM 683 C C . THR A 1 92 ? -14.849 -3.323 8.774 1.00 94.12 92 THR A C 1
ATOM 685 O O . THR A 1 92 ? -13.913 -4.090 8.579 1.00 94.12 92 THR A O 1
ATOM 688 N N . GLN A 1 93 ? -15.192 -2.384 7.889 1.00 95.25 93 GLN A N 1
ATOM 689 C CA . GLN A 1 93 ? -14.588 -2.252 6.568 1.00 95.25 93 GLN A CA 1
ATOM 690 C C . GLN A 1 93 ? -13.260 -1.496 6.640 1.00 95.25 93 GLN A C 1
ATOM 692 O O . GLN A 1 93 ? -13.202 -0.378 7.151 1.00 95.25 93 GLN A O 1
ATOM 697 N N . LEU A 1 94 ? -12.190 -2.070 6.086 1.00 96.81 94 LEU A N 1
ATOM 698 C CA . LEU A 1 94 ? -10.926 -1.363 5.905 1.00 96.81 94 LEU A CA 1
ATOM 699 C C . LEU A 1 94 ? -11.054 -0.341 4.772 1.00 96.81 94 LEU A C 1
ATOM 701 O O . LEU A 1 94 ? -11.357 -0.696 3.633 1.00 96.81 94 LEU A O 1
ATOM 705 N N . ILE A 1 95 ? -10.770 0.920 5.082 1.00 96.94 95 ILE A N 1
ATOM 706 C CA . ILE A 1 95 ? -10.827 2.018 4.114 1.00 96.94 95 ILE A CA 1
ATOM 707 C C . ILE A 1 95 ? -9.440 2.352 3.583 1.00 96.94 95 ILE A C 1
ATOM 709 O O . ILE A 1 95 ? -9.285 2.583 2.385 1.00 96.94 95 ILE A O 1
ATOM 713 N N . LEU A 1 96 ? -8.441 2.386 4.466 1.00 97.38 96 LEU A N 1
ATOM 714 C CA . LEU A 1 96 ? -7.094 2.853 4.157 1.00 97.38 96 LEU A CA 1
ATOM 715 C C . LEU A 1 96 ? -6.079 2.190 5.088 1.00 97.38 96 LEU A C 1
ATOM 717 O O . LEU A 1 96 ? -6.357 1.977 6.263 1.00 97.38 96 LEU A O 1
ATOM 721 N N . ALA A 1 97 ? -4.886 1.907 4.586 1.00 97.50 97 ALA A N 1
ATOM 722 C CA . ALA A 1 97 ? -3.773 1.398 5.366 1.00 97.50 97 ALA A CA 1
ATOM 723 C C . ALA A 1 97 ? -2.485 2.142 5.008 1.00 97.50 97 ALA A C 1
ATOM 725 O O . ALA A 1 97 ? -2.269 2.527 3.859 1.00 97.50 97 ALA A O 1
ATOM 726 N N . LEU A 1 98 ? -1.625 2.329 6.001 1.00 96.88 98 LEU A N 1
ATOM 727 C CA . LEU A 1 98 ? -0.324 2.969 5.897 1.00 96.88 98 LEU A CA 1
ATOM 728 C C . LEU A 1 98 ? 0.717 2.032 6.509 1.00 96.88 98 LEU A C 1
ATOM 730 O O . LEU A 1 98 ? 0.582 1.626 7.663 1.00 96.88 98 LEU A O 1
ATOM 734 N N . ALA A 1 99 ? 1.758 1.709 5.747 1.00 95.88 99 ALA A N 1
ATOM 735 C CA . ALA A 1 99 ? 2.876 0.902 6.221 1.00 95.88 99 ALA A CA 1
ATOM 736 C C . ALA A 1 99 ? 4.212 1.579 5.903 1.00 95.88 99 ALA A C 1
ATOM 738 O O . ALA A 1 99 ? 4.442 2.047 4.786 1.00 95.88 99 ALA A O 1
ATOM 739 N N . HIS A 1 100 ? 5.112 1.590 6.876 1.00 94.62 100 HIS A N 1
ATOM 740 C CA . HIS A 1 100 ? 6.480 2.074 6.761 1.00 94.62 100 HIS A CA 1
ATOM 741 C C . HIS A 1 100 ? 7.390 1.234 7.650 1.00 94.62 100 HIS A C 1
ATOM 743 O O . HIS A 1 100 ? 7.000 0.808 8.736 1.00 94.62 100 HIS A O 1
ATOM 749 N N . THR A 1 101 ? 8.616 1.008 7.188 1.00 92.94 101 THR A N 1
ATOM 750 C CA . THR A 1 101 ? 9.646 0.338 7.976 1.00 92.94 101 THR A CA 1
ATOM 751 C C . THR A 1 101 ? 10.946 1.107 7.890 1.00 92.94 101 THR A C 1
ATOM 753 O O . THR A 1 101 ? 11.255 1.698 6.864 1.00 92.94 101 THR A O 1
ATOM 756 N N . THR A 1 102 ? 11.763 1.022 8.929 1.00 89.44 102 THR A N 1
ATOM 757 C CA . THR A 1 102 ? 13.094 1.653 8.997 1.00 89.44 102 THR A CA 1
ATOM 758 C C . THR A 1 102 ? 14.016 1.275 7.836 1.00 89.44 102 THR A C 1
ATOM 760 O O . THR A 1 102 ? 14.865 2.053 7.409 1.00 89.44 102 THR A O 1
ATOM 763 N N . LYS A 1 103 ? 13.829 0.083 7.260 1.00 85.44 103 LYS A N 1
ATOM 764 C CA . LYS A 1 103 ? 14.591 -0.389 6.094 1.00 85.44 103 LYS A CA 1
ATOM 765 C C . LYS A 1 103 ? 14.149 0.240 4.774 1.00 85.44 103 LYS A C 1
ATOM 767 O O . LYS A 1 103 ? 14.811 0.042 3.753 1.00 85.44 103 LYS A O 1
ATOM 772 N N . ARG A 1 104 ? 13.019 0.948 4.753 1.00 79.31 104 ARG A N 1
ATOM 773 C CA . ARG A 1 104 ? 12.433 1.546 3.556 1.00 79.31 104 ARG A CA 1
ATOM 774 C C . ARG A 1 104 ? 12.149 3.018 3.797 1.00 79.31 104 ARG A C 1
ATOM 776 O O . ARG A 1 104 ? 11.251 3.369 4.536 1.00 79.31 104 ARG A O 1
ATOM 783 N N . ALA A 1 105 ? 12.826 3.878 3.044 1.00 78.69 105 ALA A N 1
ATOM 784 C CA . ALA A 1 105 ? 12.678 5.328 3.171 1.00 78.69 105 ALA A CA 1
ATOM 785 C C . ALA A 1 105 ? 11.276 5.885 2.829 1.00 78.69 105 ALA A C 1
ATOM 787 O O . ALA A 1 105 ? 11.036 7.073 3.036 1.00 78.69 105 ALA A O 1
ATOM 788 N N . ALA A 1 106 ? 10.381 5.077 2.248 1.00 86.50 106 ALA A N 1
ATOM 789 C CA . ALA A 1 106 ? 9.070 5.521 1.788 1.00 86.50 106 ALA A CA 1
ATOM 790 C C . ALA A 1 106 ? 7.934 4.892 2.594 1.00 86.50 106 ALA A C 1
ATOM 792 O O . ALA A 1 106 ? 7.909 3.680 2.817 1.00 86.50 106 ALA A O 1
ATOM 793 N N . TYR A 1 107 ? 6.966 5.729 2.952 1.00 92.75 107 TYR A N 1
ATOM 794 C CA . TYR A 1 107 ? 5.679 5.328 3.500 1.00 92.75 107 TYR A CA 1
ATOM 795 C C . TYR A 1 107 ? 4.773 4.865 2.364 1.00 92.75 107 TYR A C 1
ATOM 797 O O . TYR A 1 107 ? 4.710 5.513 1.321 1.00 92.75 107 TYR A O 1
ATOM 805 N N . PHE A 1 108 ? 4.057 3.762 2.549 1.00 93.62 108 PHE A N 1
ATOM 806 C CA . PHE A 1 108 ? 3.149 3.231 1.539 1.00 93.62 108 PHE A CA 1
ATOM 807 C C . PHE A 1 108 ? 1.701 3.316 2.005 1.00 93.62 108 PHE A C 1
ATOM 809 O O . PHE A 1 108 ? 1.320 2.632 2.954 1.00 93.62 108 PHE A O 1
ATOM 816 N N . LEU A 1 109 ? 0.896 4.119 1.303 1.00 95.12 109 LEU A N 1
ATOM 817 C CA . LEU A 1 109 ? -0.559 4.089 1.412 1.00 95.12 109 LEU A CA 1
ATOM 818 C C . LEU A 1 109 ? -1.145 3.039 0.486 1.00 95.12 109 LEU A C 1
ATOM 820 O O . LEU A 1 109 ? -0.805 2.965 -0.694 1.00 95.12 109 LEU A O 1
ATOM 824 N N . CYS A 1 110 ? -2.075 2.271 1.029 1.00 94.38 110 CYS A N 1
ATOM 825 C CA . CYS A 1 110 ? -2.825 1.242 0.332 1.00 94.38 110 CYS A CA 1
ATOM 826 C C . CYS A 1 110 ? -4.297 1.362 0.722 1.00 94.38 110 CYS A C 1
ATOM 828 O O . CYS A 1 110 ? -4.614 1.799 1.823 1.00 94.38 110 CYS A O 1
ATOM 830 N N . HIS A 1 111 ? -5.201 0.961 -0.159 1.00 94.44 111 HIS A N 1
ATOM 831 C CA . HIS A 1 111 ? -6.605 0.767 0.185 1.00 94.44 111 HIS A CA 1
ATOM 832 C C . HIS A 1 111 ? -7.133 -0.449 -0.579 1.00 94.44 111 HIS A C 1
ATOM 834 O O . HIS A 1 111 ? -6.646 -0.704 -1.684 1.00 94.44 111 HIS A O 1
ATOM 840 N N . PRO A 1 112 ? -8.117 -1.187 -0.044 1.00 93.62 112 PRO A N 1
ATOM 841 C CA . PRO A 1 112 ? -8.783 -2.249 -0.795 1.00 93.62 112 PRO A CA 1
ATOM 842 C C . PRO A 1 112 ? -9.481 -1.692 -2.044 1.00 93.62 112 PRO A C 1
ATOM 844 O O . PRO A 1 112 ? -9.959 -0.553 -2.026 1.00 93.62 112 PRO A O 1
ATOM 847 N N . THR A 1 113 ? -9.609 -2.485 -3.115 1.00 86.50 113 THR A N 1
ATOM 848 C CA . THR A 1 113 ? -10.437 -2.099 -4.281 1.00 86.50 113 THR A CA 1
ATOM 849 C C . THR A 1 113 ? -11.909 -1.924 -3.930 1.00 86.50 113 THR A C 1
ATOM 851 O O . THR A 1 113 ? -12.611 -1.148 -4.572 1.00 86.50 113 THR A O 1
ATOM 854 N N . THR A 1 114 ? -12.368 -2.615 -2.888 1.00 88.06 114 THR A N 1
ATOM 855 C CA . THR A 1 114 ? -13.731 -2.520 -2.364 1.00 88.06 114 THR A CA 1
ATOM 856 C C . THR A 1 114 ? -13.984 -1.233 -1.581 1.00 88.06 114 THR A C 1
ATOM 858 O O . THR A 1 114 ? -15.130 -0.970 -1.228 1.00 88.06 114 THR A O 1
ATOM 861 N N . SER A 1 115 ? -12.946 -0.432 -1.306 1.00 89.19 115 SER A N 1
ATOM 862 C CA . SER A 1 115 ? -13.067 0.846 -0.604 1.00 89.19 115 SER A CA 1
ATOM 863 C C . SER A 1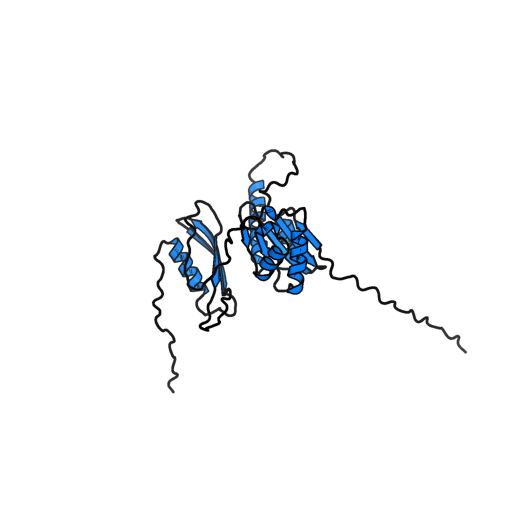 115 ? -13.697 1.907 -1.524 1.00 89.19 115 SER A C 1
ATOM 865 O O . SER A 1 115 ? -13.116 2.242 -2.562 1.00 89.19 115 SER A O 1
ATOM 867 N N . PRO A 1 116 ? -14.877 2.454 -1.177 1.00 90.00 116 PRO A N 1
ATOM 868 C CA . PRO A 1 116 ? -15.523 3.510 -1.944 1.00 90.00 116 PRO A CA 1
ATOM 869 C C . PRO A 1 116 ? -14.636 4.765 -2.032 1.00 90.00 116 PRO A C 1
ATOM 871 O O . PRO A 1 116 ? -14.210 5.282 -0.994 1.00 90.00 116 PRO A O 1
ATOM 874 N N . PRO A 1 117 ? -14.424 5.345 -3.231 1.00 91.06 117 PRO A N 1
ATOM 875 C CA . PRO A 1 117 ? -13.611 6.553 -3.394 1.00 91.06 117 PRO A CA 1
ATOM 876 C C . PRO A 1 117 ? -13.971 7.735 -2.468 1.00 91.06 117 PRO A C 1
ATOM 878 O O . PRO A 1 117 ? -13.044 8.387 -1.983 1.00 91.06 117 PRO A O 1
ATOM 881 N N . PRO A 1 118 ? -15.259 8.013 -2.154 1.00 95.06 118 PRO A N 1
ATOM 882 C CA . PRO A 1 118 ? -15.629 9.103 -1.245 1.00 95.06 118 PRO A CA 1
ATOM 883 C C . PRO A 1 118 ? -15.092 8.958 0.186 1.00 95.06 118 PRO A C 1
ATOM 885 O O . PRO A 1 118 ? -14.967 9.958 0.887 1.00 95.06 118 PRO A O 1
ATOM 888 N N . LEU A 1 119 ? -14.758 7.740 0.623 1.00 95.44 119 LEU A N 1
ATOM 889 C CA . LEU A 1 119 ? -14.302 7.471 1.991 1.00 95.44 119 LEU A CA 1
ATOM 890 C C . LEU A 1 119 ? -12.789 7.628 2.165 1.00 95.44 119 LEU A C 1
ATOM 892 O O . LEU A 1 119 ? -12.305 7.765 3.288 1.00 95.44 119 LEU A O 1
ATOM 896 N N . ILE A 1 120 ? -12.035 7.667 1.064 1.00 95.44 120 ILE A N 1
ATOM 897 C CA . ILE A 1 120 ? -10.576 7.797 1.100 1.00 95.44 120 ILE A CA 1
ATOM 898 C C . ILE A 1 120 ? -10.169 9.156 1.683 1.00 95.44 120 ILE A C 1
ATOM 900 O O . ILE A 1 120 ? -9.249 9.219 2.496 1.00 95.44 120 ILE A O 1
ATOM 904 N N . ALA A 1 121 ? -10.850 10.244 1.307 1.00 96.06 121 ALA A N 1
ATOM 905 C CA . ALA A 1 121 ? -10.475 11.580 1.773 1.00 96.06 121 ALA A CA 1
ATOM 906 C C . ALA A 1 121 ? -10.685 11.776 3.288 1.00 96.06 121 ALA A C 1
ATOM 908 O O . ALA A 1 121 ? -9.734 12.196 3.951 1.00 96.06 121 ALA A O 1
ATOM 909 N N . PRO A 1 122 ? -11.841 11.403 3.875 1.00 96.75 122 PRO A N 1
ATOM 910 C CA . PRO A 1 122 ? -12.016 11.408 5.327 1.00 96.75 122 PRO A CA 1
ATOM 911 C C . PRO A 1 122 ? -11.022 10.501 6.067 1.00 96.75 122 PRO A C 1
ATOM 913 O O . PRO A 1 122 ? -10.474 10.904 7.091 1.00 96.75 122 PRO A O 1
ATOM 916 N N . ALA A 1 123 ? -10.722 9.309 5.536 1.00 96.94 123 ALA A N 1
ATOM 917 C CA . ALA A 1 123 ? -9.739 8.411 6.144 1.00 96.94 123 ALA A CA 1
ATOM 918 C C . ALA A 1 123 ? -8.320 9.008 6.145 1.00 96.94 123 ALA A C 1
ATOM 920 O O . ALA A 1 123 ? -7.605 8.927 7.146 1.00 96.94 123 ALA A O 1
ATOM 921 N N . CYS A 1 124 ? -7.923 9.658 5.048 1.00 97.12 124 CYS A N 1
ATOM 922 C CA . CYS A 1 124 ? -6.673 10.411 4.965 1.00 97.12 124 CYS A CA 1
ATOM 923 C C . CYS A 1 124 ? -6.639 11.592 5.946 1.00 97.12 124 CYS A C 1
ATOM 925 O O . CYS A 1 124 ? -5.600 11.834 6.557 1.00 97.12 124 CYS A O 1
ATOM 927 N N . ALA A 1 125 ? -7.758 12.302 6.129 1.00 96.38 125 ALA A N 1
ATOM 928 C CA . ALA A 1 125 ? -7.868 13.372 7.118 1.00 96.38 125 ALA A CA 1
ATOM 929 C C . ALA A 1 125 ? -7.668 12.852 8.544 1.00 96.38 125 ALA A C 1
ATOM 931 O O . ALA A 1 125 ? -6.872 13.417 9.292 1.00 96.38 125 ALA A O 1
ATOM 932 N N . LEU A 1 126 ? -8.296 11.725 8.890 1.00 96.44 126 LEU A N 1
ATOM 933 C CA . LEU A 1 126 ? -8.114 11.101 10.197 1.00 96.44 126 LEU A CA 1
ATOM 934 C C . LEU A 1 126 ? -6.647 10.712 10.446 1.00 96.44 126 LEU A C 1
ATOM 936 O O . LEU A 1 126 ? -6.107 11.030 11.506 1.00 96.44 126 LEU A O 1
ATOM 940 N N . LEU A 1 127 ? -5.978 10.093 9.463 1.00 96.19 127 LEU A N 1
ATOM 941 C CA . LEU A 1 127 ? -4.540 9.800 9.547 1.00 96.19 127 LEU A CA 1
ATOM 942 C C . LEU A 1 127 ? -3.705 11.066 9.756 1.00 96.19 127 LEU A C 1
ATOM 944 O O . LEU A 1 127 ? -2.828 11.071 10.615 1.00 96.19 127 LEU A O 1
ATOM 948 N N . ALA A 1 128 ? -3.983 12.129 8.997 1.00 95.69 128 ALA A N 1
ATOM 949 C CA . ALA A 1 128 ? -3.239 13.386 9.060 1.00 95.69 128 ALA A CA 1
ATOM 950 C C . ALA A 1 128 ? -3.383 14.120 10.400 1.00 95.69 128 ALA A C 1
ATOM 952 O O . ALA A 1 128 ? -2.468 14.831 10.807 1.00 95.69 128 ALA A O 1
ATOM 953 N N . THR A 1 129 ? -4.514 13.943 11.087 1.00 95.31 129 THR A N 1
ATOM 954 C CA . THR A 1 129 ? -4.764 14.533 12.412 1.00 95.31 129 THR A CA 1
ATOM 955 C C . THR A 1 129 ? -4.210 13.710 13.576 1.00 95.31 129 THR A C 1
ATOM 957 O O . THR A 1 129 ? -4.268 14.162 14.718 1.00 95.31 129 THR A O 1
ATOM 960 N N . SER A 1 130 ? -3.691 12.505 13.324 1.00 94.56 130 SER A N 1
ATOM 961 C CA . SER A 1 130 ? -3.232 11.618 14.391 1.00 94.56 130 SER A CA 1
ATOM 962 C C . SER A 1 130 ? -1.922 12.120 15.012 1.00 94.56 130 SER A C 1
ATOM 964 O O . SER A 1 130 ? -0.900 12.134 14.328 1.00 94.56 130 SER A O 1
ATOM 966 N N . PRO A 1 131 ? -1.888 12.456 16.316 1.00 91.81 131 PRO A N 1
ATOM 967 C CA . PRO A 1 131 ? -0.666 12.931 16.972 1.00 91.81 131 PRO A CA 1
ATOM 968 C C . PRO A 1 131 ? 0.397 11.833 17.109 1.00 91.81 131 PRO A C 1
ATOM 970 O O . PRO A 1 131 ? 1.569 12.118 17.332 1.00 91.81 131 PRO A O 1
ATOM 973 N N . SER A 1 132 ? -0.003 10.567 16.992 1.00 89.31 132 SER A N 1
ATOM 974 C CA . SER A 1 132 ? 0.903 9.419 17.040 1.00 89.31 132 SER A CA 1
ATOM 975 C C . SER A 1 132 ? 1.616 9.166 15.709 1.00 89.31 132 SER A C 1
ATOM 977 O O . SER A 1 132 ? 2.563 8.383 15.672 1.00 89.31 132 SER A O 1
ATOM 979 N N . LEU A 1 133 ? 1.160 9.797 14.622 1.00 90.44 133 LEU A N 1
ATOM 980 C CA . LEU A 1 133 ? 1.756 9.711 13.294 1.00 90.44 133 LEU A CA 1
ATOM 981 C C . LEU A 1 133 ? 2.374 11.059 12.937 1.00 90.44 133 LEU A C 1
ATOM 983 O O . LEU A 1 133 ? 1.701 11.951 12.424 1.00 90.44 133 LEU A O 1
ATOM 987 N N . ASP A 1 134 ? 3.676 11.200 13.167 1.00 90.12 134 ASP A N 1
ATOM 988 C CA . ASP A 1 134 ? 4.391 12.397 12.737 1.00 90.12 134 ASP A CA 1
ATOM 989 C C . ASP A 1 134 ? 4.664 12.350 11.225 1.00 90.12 134 ASP A C 1
ATOM 991 O O . ASP A 1 134 ? 5.728 11.937 10.755 1.00 90.12 134 ASP A O 1
ATOM 995 N N . LEU A 1 135 ? 3.673 12.781 10.442 1.00 89.38 135 LEU A N 1
ATOM 996 C CA . LEU A 1 135 ? 3.792 12.847 8.988 1.00 89.38 135 LEU A CA 1
ATOM 997 C C . LEU A 1 135 ? 4.808 13.900 8.519 1.00 89.38 135 LEU A C 1
ATOM 999 O O . LEU A 1 135 ? 5.203 13.874 7.355 1.00 89.38 135 LEU A O 1
ATOM 1003 N N . THR A 1 136 ? 5.285 14.795 9.391 1.00 87.06 136 THR A N 1
ATOM 1004 C CA . THR A 1 136 ? 6.316 15.778 9.015 1.00 87.06 136 THR A CA 1
ATOM 1005 C C . THR A 1 136 ? 7.675 15.121 8.754 1.00 87.06 136 THR A C 1
ATOM 1007 O O . THR A 1 136 ? 8.504 15.660 8.017 1.00 87.06 136 THR A O 1
ATOM 1010 N N . LEU A 1 137 ? 7.881 13.913 9.289 1.00 84.56 137 LEU A N 1
ATOM 1011 C CA . LEU A 1 137 ? 9.069 13.093 9.058 1.00 84.56 137 LEU A CA 1
ATOM 1012 C C . LEU A 1 137 ? 9.029 12.341 7.721 1.00 84.56 137 LEU A C 1
ATOM 1014 O O . LEU A 1 137 ? 10.045 11.789 7.290 1.00 84.56 137 LEU A O 1
ATOM 1018 N N . VAL A 1 138 ? 7.879 12.315 7.043 1.00 87.12 138 VAL A N 1
ATOM 1019 C CA . VAL A 1 138 ? 7.698 11.586 5.786 1.00 87.12 138 VAL A CA 1
ATOM 1020 C C . VAL A 1 138 ? 8.482 12.280 4.676 1.00 87.12 138 VAL A C 1
ATOM 1022 O O . VAL A 1 138 ? 8.096 13.325 4.158 1.00 87.12 138 VAL A O 1
ATOM 1025 N N . ARG A 1 139 ? 9.599 11.669 4.271 1.00 84.88 139 ARG A N 1
ATOM 1026 C CA . ARG A 1 139 ? 10.423 12.147 3.145 1.00 84.88 139 ARG A CA 1
ATOM 1027 C C . 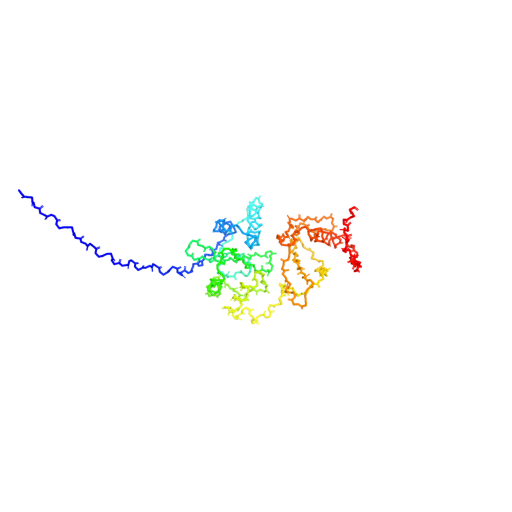ARG A 1 139 ? 9.957 11.618 1.795 1.00 84.88 139 ARG A C 1
ATOM 1029 O O . ARG A 1 139 ? 10.187 12.256 0.771 1.00 84.88 139 ARG A O 1
ATOM 1036 N N . SER A 1 140 ? 9.339 10.442 1.788 1.00 87.94 140 SER A N 1
ATOM 1037 C CA . SER A 1 140 ? 8.886 9.768 0.578 1.00 87.94 140 SER A CA 1
ATOM 1038 C C .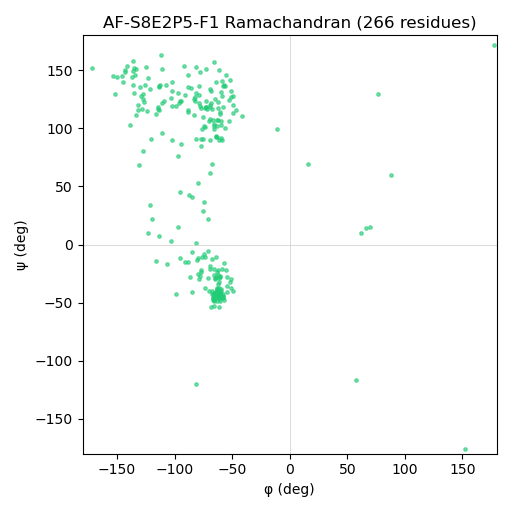 SER A 1 140 ? 7.581 9.025 0.847 1.00 87.94 140 SER A C 1
ATOM 1040 O O . SER A 1 140 ? 7.405 8.418 1.905 1.00 87.94 140 SER A O 1
ATOM 1042 N N . LEU A 1 141 ? 6.666 9.092 -0.117 1.00 90.62 141 LEU A N 1
ATOM 1043 C CA . LEU A 1 141 ? 5.325 8.530 -0.032 1.00 90.62 141 LEU A CA 1
ATOM 1044 C C . LEU A 1 141 ? 5.001 7.802 -1.341 1.00 90.62 141 LEU A C 1
ATOM 1046 O O . LEU A 1 141 ? 5.171 8.357 -2.426 1.00 90.62 141 LEU A O 1
ATOM 1050 N N . GLY A 1 142 ? 4.528 6.566 -1.242 1.00 87.88 142 GLY A N 1
ATOM 1051 C CA . GLY A 1 142 ? 4.075 5.740 -2.356 1.00 87.88 142 GLY A CA 1
ATOM 1052 C C . GLY A 1 142 ? 2.645 5.256 -2.133 1.00 87.88 142 GLY A C 1
ATOM 1053 O O . GLY A 1 142 ? 2.194 5.139 -0.999 1.00 87.88 142 GLY A O 1
ATOM 1054 N N . GLY A 1 143 ? 1.909 4.987 -3.210 1.00 89.81 143 GLY A N 1
ATOM 1055 C CA . GLY A 1 143 ? 0.539 4.478 -3.116 1.00 89.81 143 GLY A CA 1
ATOM 1056 C C . GLY A 1 143 ? -0.348 4.855 -4.305 1.00 89.81 143 GLY A C 1
ATOM 1057 O O . GLY A 1 143 ? 0.126 5.467 -5.270 1.00 89.81 143 GLY A O 1
ATOM 1058 N N . PRO A 1 144 ? -1.643 4.497 -4.258 1.00 87.44 144 PRO A N 1
ATOM 1059 C CA . PRO A 1 144 ? -2.635 4.913 -5.243 1.00 87.44 144 PRO A CA 1
ATOM 1060 C C . PRO A 1 144 ? -2.745 6.436 -5.332 1.00 87.44 144 PRO A C 1
ATOM 1062 O O . PRO A 1 144 ? -2.815 7.129 -4.318 1.00 87.44 144 PRO A O 1
ATOM 1065 N N . ARG A 1 145 ? -2.819 6.968 -6.559 1.00 86.19 145 ARG A N 1
ATOM 1066 C CA . ARG A 1 145 ? -2.825 8.421 -6.815 1.00 86.19 145 ARG A CA 1
ATOM 1067 C C . ARG A 1 145 ? -3.922 9.158 -6.041 1.00 86.19 145 ARG A C 1
ATOM 1069 O O . ARG A 1 145 ? -3.657 10.239 -5.528 1.00 86.19 145 ARG A O 1
ATOM 1076 N N . ALA A 1 146 ? -5.124 8.584 -5.963 1.00 87.19 146 ALA A N 1
ATOM 1077 C CA . ALA A 1 146 ? -6.250 9.188 -5.253 1.00 87.19 146 ALA A CA 1
ATOM 1078 C C . ALA A 1 146 ? -5.979 9.313 -3.744 1.00 87.19 146 ALA A C 1
ATOM 1080 O O . ALA A 1 146 ? -6.165 10.387 -3.180 1.00 87.19 146 ALA A O 1
ATOM 1081 N N . ALA A 1 147 ? -5.455 8.257 -3.114 1.00 92.06 147 ALA A N 1
ATOM 1082 C CA . ALA A 1 147 ? -5.097 8.264 -1.696 1.00 92.06 147 ALA A CA 1
ATOM 1083 C C . ALA A 1 147 ? -3.939 9.224 -1.390 1.00 92.06 147 ALA A C 1
ATOM 1085 O O . ALA A 1 147 ? -4.005 9.972 -0.418 1.00 92.06 147 ALA A O 1
ATOM 1086 N N . LEU A 1 148 ? -2.915 9.262 -2.251 1.00 92.81 148 LEU A N 1
ATOM 1087 C CA . LEU A 1 148 ? -1.805 10.210 -2.121 1.00 92.81 148 LEU A CA 1
ATOM 1088 C C . LEU A 1 148 ? -2.290 11.658 -2.204 1.00 92.81 148 LEU A C 1
ATOM 1090 O O . LEU A 1 148 ? -1.952 12.460 -1.341 1.00 92.81 148 LEU A O 1
ATOM 1094 N N . ALA A 1 149 ? -3.103 11.988 -3.212 1.00 91.31 149 ALA A N 1
ATOM 1095 C CA . ALA A 1 149 ? -3.659 13.329 -3.368 1.00 91.31 149 ALA A CA 1
ATOM 1096 C C . ALA A 1 149 ? -4.527 13.727 -2.164 1.00 91.31 149 ALA A C 1
ATOM 1098 O O . ALA A 1 149 ? -4.408 14.844 -1.671 1.00 91.31 149 ALA A O 1
ATOM 1099 N N . ALA A 1 150 ? -5.346 12.800 -1.661 1.00 95.06 150 ALA A N 1
ATOM 1100 C CA . ALA A 1 150 ? -6.175 13.016 -0.484 1.00 95.06 150 ALA A CA 1
ATOM 1101 C C . ALA A 1 150 ? -5.352 13.241 0.796 1.00 95.06 150 ALA A C 1
ATOM 1103 O O . ALA A 1 150 ? -5.653 14.161 1.552 1.00 95.06 150 ALA A O 1
ATOM 1104 N N . LEU A 1 151 ? -4.296 12.452 1.034 1.00 95.44 151 LEU A N 1
ATOM 1105 C CA . LEU A 1 151 ? -3.434 12.631 2.209 1.00 95.44 151 LEU A CA 1
ATOM 1106 C C . LEU A 1 151 ? -2.659 13.943 2.145 1.00 95.44 151 LEU A C 1
ATOM 1108 O O . LEU A 1 151 ? -2.578 14.664 3.134 1.00 95.44 151 LEU A O 1
ATOM 1112 N N . LEU A 1 152 ? -2.122 14.265 0.972 1.00 93.06 152 LEU A N 1
ATOM 1113 C CA . LEU A 1 152 ? -1.426 15.520 0.732 1.00 93.06 152 LEU A CA 1
ATOM 1114 C C . LEU A 1 152 ? -2.357 16.719 0.974 1.00 93.06 152 LEU A C 1
ATOM 1116 O O . LEU A 1 152 ? -1.964 17.662 1.656 1.00 93.06 152 LEU A O 1
ATOM 1120 N N . ALA A 1 153 ? -3.600 16.669 0.488 1.00 93.94 153 ALA A N 1
ATOM 1121 C CA . ALA A 1 153 ? -4.592 17.712 0.748 1.00 93.94 153 ALA A CA 1
ATOM 1122 C C . ALA A 1 153 ? -4.944 17.837 2.242 1.00 93.94 153 ALA A C 1
ATOM 1124 O O . ALA A 1 153 ? -5.130 18.945 2.739 1.00 93.94 153 ALA A O 1
ATOM 1125 N N . ALA A 1 154 ? -5.006 16.713 2.960 1.00 95.25 154 ALA A N 1
ATOM 1126 C CA . ALA A 1 154 ? -5.301 16.676 4.388 1.00 95.25 154 ALA A CA 1
ATOM 1127 C C . ALA A 1 154 ? -4.122 17.086 5.289 1.00 95.25 154 ALA A C 1
ATOM 1129 O O . ALA A 1 154 ? -4.340 17.501 6.425 1.00 95.25 154 ALA A O 1
ATOM 1130 N N . SER A 1 155 ? -2.882 16.972 4.805 1.00 93.00 155 SER A N 1
ATOM 1131 C CA . SER A 1 155 ? -1.666 17.271 5.566 1.00 93.00 155 SER A CA 1
ATOM 1132 C C . SER A 1 155 ? -0.763 18.258 4.809 1.00 93.00 155 SER A C 1
ATOM 1134 O O . SER A 1 155 ? 0.226 17.868 4.177 1.00 93.00 155 SER A O 1
ATOM 1136 N N . PRO A 1 156 ? -1.065 19.571 4.865 1.00 84.81 156 PRO A N 1
ATOM 1137 C CA . PRO A 1 156 ? -0.268 20.593 4.186 1.00 84.81 156 PRO A CA 1
ATOM 1138 C C . PRO A 1 156 ? 1.190 20.632 4.664 1.00 84.81 156 PRO A C 1
ATOM 1140 O O . PRO A 1 156 ? 2.085 20.977 3.898 1.00 84.81 156 PRO A O 1
ATOM 1143 N N . SER A 1 157 ? 1.450 20.233 5.911 1.00 79.69 157 SER A N 1
ATOM 1144 C CA . SER A 1 157 ? 2.792 20.166 6.501 1.00 79.69 157 SER A CA 1
ATOM 1145 C C . SER A 1 157 ? 3.726 19.196 5.770 1.00 79.69 157 SER A C 1
ATOM 1147 O O . SER A 1 157 ? 4.924 19.464 5.694 1.00 79.69 157 SER A O 1
ATOM 1149 N N . VAL A 1 158 ? 3.196 18.142 5.139 1.00 77.94 158 VAL A N 1
ATOM 1150 C CA . VAL A 1 158 ? 3.978 17.221 4.291 1.00 77.94 158 VAL A CA 1
ATOM 1151 C C . VAL A 1 158 ? 4.548 17.938 3.055 1.00 77.94 158 VAL A C 1
ATOM 1153 O O . VAL A 1 158 ? 5.618 17.579 2.569 1.00 77.94 158 VAL A O 1
ATOM 1156 N N . HIS A 1 159 ? 3.893 18.995 2.561 1.00 62.81 159 HIS A N 1
ATOM 1157 C CA . HIS A 1 159 ? 4.373 19.770 1.408 1.00 62.81 159 HIS A CA 1
ATOM 1158 C C . HIS A 1 159 ? 5.497 20.749 1.750 1.00 62.81 159 HIS A C 1
ATOM 1160 O O . HIS A 1 159 ? 6.299 21.086 0.878 1.00 62.81 159 HIS A O 1
ATOM 1166 N N . ALA A 1 160 ? 5.563 21.220 2.999 1.00 54.88 160 ALA A N 1
ATOM 1167 C CA . ALA A 1 160 ? 6.512 22.257 3.403 1.00 54.88 160 ALA A CA 1
ATOM 1168 C C . ALA A 1 160 ? 7.971 21.775 3.328 1.00 54.88 160 ALA A C 1
ATOM 1170 O O . ALA A 1 160 ? 8.886 22.564 3.102 1.00 54.88 160 ALA A O 1
ATOM 1171 N N . GLY A 1 161 ? 8.190 20.467 3.458 1.00 54.44 161 GLY A N 1
ATOM 1172 C CA . GLY A 1 161 ? 9.503 19.849 3.369 1.00 54.44 161 GLY A CA 1
ATOM 1173 C C . GLY A 1 161 ? 9.839 19.315 1.983 1.00 54.44 161 GLY A C 1
ATOM 1174 O O . GLY A 1 161 ? 10.294 18.185 1.945 1.00 54.44 161 GLY A O 1
ATOM 1175 N N . SER A 1 162 ? 9.584 20.056 0.887 1.00 38.31 162 SER A N 1
ATOM 1176 C CA . SER A 1 162 ? 9.878 19.685 -0.521 1.00 38.31 162 SER A CA 1
ATOM 1177 C C . SER A 1 162 ? 10.169 18.186 -0.707 1.00 38.31 162 SER A C 1
ATOM 1179 O O . SER A 1 162 ? 11.331 17.794 -0.894 1.00 38.31 162 SER A O 1
ATOM 1181 N N . PRO A 1 163 ? 9.156 17.311 -0.551 1.00 45.69 163 PRO A N 1
ATOM 1182 C CA . PRO A 1 163 ? 9.355 15.901 -0.806 1.00 45.69 163 PRO A CA 1
ATOM 1183 C C . PRO A 1 163 ? 9.761 15.818 -2.269 1.00 45.69 163 PRO A C 1
ATOM 1185 O O . PRO A 1 163 ? 8.987 16.181 -3.153 1.00 45.69 163 PRO A O 1
ATOM 1188 N N . THR A 1 164 ? 10.996 15.400 -2.549 1.00 40.41 164 THR A N 1
ATOM 1189 C CA . THR A 1 164 ? 11.374 15.064 -3.919 1.00 40.41 164 THR A CA 1
ATOM 1190 C C . THR A 1 164 ? 10.434 13.924 -4.278 1.00 40.41 164 THR A C 1
ATOM 1192 O O . THR A 1 164 ? 10.539 12.882 -3.623 1.00 40.41 164 THR A O 1
ATOM 1195 N N . PRO A 1 165 ? 9.480 14.093 -5.216 1.00 41.03 165 PRO A N 1
ATOM 1196 C CA . PRO A 1 165 ? 8.503 13.059 -5.501 1.00 41.03 165 PRO A CA 1
ATOM 1197 C C . PRO A 1 165 ? 9.260 11.860 -6.061 1.00 41.03 165 PRO A C 1
ATOM 1199 O O . PRO A 1 165 ? 9.571 11.759 -7.248 1.00 41.03 165 PRO A O 1
ATOM 1202 N N . SER A 1 166 ? 9.623 10.950 -5.172 1.00 41.09 166 SER A N 1
ATOM 1203 C CA . SER A 1 166 ? 10.278 9.709 -5.507 1.00 41.09 166 SER A CA 1
ATOM 1204 C C . SER A 1 166 ? 9.137 8.806 -5.947 1.00 41.09 166 SER A C 1
ATOM 1206 O O . SER A 1 166 ? 8.499 8.151 -5.137 1.00 41.09 166 SER A O 1
ATOM 1208 N N . HIS A 1 167 ? 8.866 8.854 -7.256 1.00 41.28 167 HIS A N 1
ATOM 1209 C CA . HIS A 1 167 ? 7.819 8.135 -7.991 1.00 41.28 167 HIS A CA 1
ATOM 1210 C C . HIS A 1 167 ? 6.428 8.788 -8.102 1.00 41.28 167 HIS A C 1
ATOM 1212 O O . HIS A 1 167 ? 5.406 8.145 -7.892 1.00 41.28 167 HIS A O 1
ATOM 1218 N N . THR A 1 168 ? 6.359 9.979 -8.698 1.00 37.78 168 THR A N 1
ATOM 1219 C CA . THR A 1 168 ? 5.318 10.261 -9.707 1.00 37.78 168 THR A CA 1
ATOM 1220 C C . THR A 1 168 ? 5.922 10.061 -11.095 1.00 37.78 168 THR A C 1
ATOM 1222 O O . THR A 1 168 ? 6.288 11.012 -11.766 1.00 37.78 168 THR A O 1
ATOM 1225 N N . ALA A 1 169 ? 6.106 8.811 -11.534 1.00 31.05 169 ALA A N 1
ATOM 1226 C CA . ALA A 1 169 ? 6.725 8.541 -12.837 1.00 31.05 169 ALA A CA 1
ATOM 1227 C C . ALA A 1 169 ? 5.869 9.117 -13.990 1.00 31.05 169 ALA A C 1
ATOM 1229 O O . ALA A 1 169 ? 4.736 8.660 -14.165 1.00 31.05 169 ALA A O 1
ATOM 1230 N N . PRO A 1 170 ? 6.365 10.075 -14.795 1.00 28.22 170 PRO A N 1
ATOM 1231 C CA . PRO A 1 170 ? 5.768 10.436 -16.068 1.00 28.22 170 PRO A CA 1
ATOM 1232 C C . PRO A 1 170 ? 6.398 9.608 -17.205 1.00 28.22 170 PRO A C 1
ATOM 1234 O O . PRO A 1 170 ? 7.562 9.220 -17.148 1.00 28.22 170 PRO A O 1
ATOM 1237 N N . ALA A 1 171 ? 5.607 9.427 -18.261 1.00 22.72 171 ALA A N 1
ATOM 1238 C CA . ALA A 1 171 ? 5.969 9.015 -19.619 1.00 22.72 171 ALA A CA 1
ATOM 1239 C C . ALA A 1 171 ? 6.305 7.539 -19.927 1.00 22.72 171 ALA A C 1
ATOM 1241 O O . ALA A 1 171 ? 7.169 6.880 -19.350 1.00 22.72 171 ALA A O 1
ATOM 1242 N N . CYS A 1 172 ? 5.614 7.081 -20.973 1.00 26.61 172 CYS A N 1
ATOM 1243 C CA . CYS A 1 172 ? 5.823 5.858 -21.721 1.00 26.61 172 CYS A CA 1
ATOM 1244 C C . CYS A 1 172 ? 7.066 5.923 -22.610 1.00 26.61 172 CYS A C 1
ATOM 1246 O O . CYS A 1 172 ? 7.170 6.701 -23.548 1.00 26.61 172 CYS A O 1
ATOM 1248 N N . ALA A 1 173 ? 7.978 5.028 -22.293 1.00 26.78 173 ALA A N 1
ATOM 1249 C CA . ALA A 1 173 ? 8.918 4.287 -23.117 1.00 26.78 173 ALA A CA 1
ATOM 1250 C C . ALA A 1 173 ? 9.514 3.292 -22.109 1.00 26.78 173 ALA A C 1
ATOM 1252 O O . ALA A 1 173 ? 9.541 3.588 -20.912 1.00 26.78 173 ALA A O 1
ATOM 1253 N N . ALA A 1 174 ? 9.979 2.114 -22.516 1.00 32.97 174 ALA A N 1
ATOM 1254 C CA . ALA A 1 174 ? 10.734 1.235 -21.617 1.00 32.97 174 ALA A CA 1
ATOM 1255 C C . ALA A 1 174 ? 12.114 1.861 -21.300 1.00 32.97 174 ALA A C 1
ATOM 1257 O O . ALA A 1 174 ? 13.169 1.339 -21.658 1.00 32.97 174 ALA A O 1
ATOM 1258 N N . THR A 1 175 ? 12.125 3.037 -20.674 1.00 30.11 175 THR A N 1
ATOM 1259 C CA . THR A 1 175 ? 13.310 3.801 -20.317 1.00 30.11 175 THR A CA 1
ATOM 1260 C C . THR A 1 175 ? 13.651 3.429 -18.893 1.00 30.11 175 THR A C 1
ATOM 1262 O O . THR A 1 175 ? 13.228 4.034 -17.914 1.00 30.11 175 THR A O 1
ATOM 1265 N N . LEU A 1 176 ? 14.420 2.356 -18.808 1.00 34.50 176 LEU A N 1
ATOM 1266 C CA . LEU A 1 17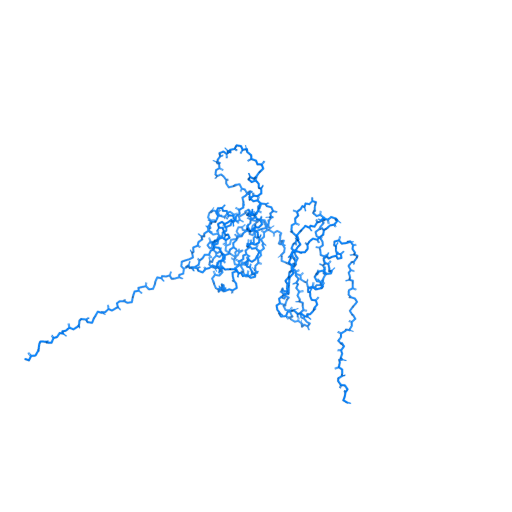6 ? 14.966 1.808 -17.586 1.00 34.50 176 LEU A CA 1
ATOM 1267 C C . LEU A 1 176 ? 15.920 2.838 -16.956 1.00 34.50 176 LEU A C 1
ATOM 1269 O O . LEU A 1 176 ? 17.095 2.906 -17.318 1.00 34.50 176 LEU A O 1
ATOM 1273 N N . ALA A 1 177 ? 15.419 3.689 -16.060 1.00 30.12 177 ALA A N 1
ATOM 1274 C CA . ALA A 1 177 ? 16.266 4.486 -15.182 1.00 30.12 177 ALA A CA 1
ATOM 1275 C C . ALA A 1 177 ? 16.785 3.550 -14.081 1.00 30.12 177 ALA A C 1
ATOM 1277 O O . ALA A 1 177 ? 16.059 3.164 -13.162 1.00 30.12 177 ALA A O 1
ATOM 1278 N N . LEU A 1 178 ? 18.019 3.070 -14.233 1.00 35.81 178 LEU A N 1
ATOM 1279 C CA . LEU A 1 178 ? 18.735 2.415 -13.143 1.00 35.81 178 LEU A CA 1
ATOM 1280 C C . LEU A 1 178 ? 18.978 3.472 -12.057 1.00 35.81 178 LEU A C 1
ATOM 1282 O O . LEU A 1 178 ? 19.571 4.501 -12.385 1.00 35.81 178 LEU A O 1
ATOM 1286 N N . PRO A 1 179 ? 18.576 3.262 -10.788 1.00 33.84 179 PRO A N 1
ATOM 1287 C CA . PRO A 1 179 ? 19.266 3.958 -9.716 1.00 33.84 179 PRO A CA 1
ATOM 1288 C C . PRO A 1 179 ? 20.751 3.597 -9.829 1.00 33.84 179 PRO A C 1
ATOM 1290 O O . PRO A 1 179 ? 21.096 2.441 -10.103 1.00 33.84 179 PRO A O 1
ATOM 1293 N N . ARG A 1 180 ? 21.624 4.598 -9.675 1.00 36.06 180 ARG A N 1
ATOM 1294 C CA . ARG A 1 180 ? 23.061 4.374 -9.498 1.00 36.06 180 ARG A CA 1
ATOM 1295 C C . ARG A 1 180 ? 23.209 3.325 -8.394 1.00 36.06 180 ARG A C 1
ATOM 1297 O O . ARG A 1 180 ? 22.672 3.508 -7.309 1.00 36.06 180 ARG A O 1
ATOM 1304 N N . GLN A 1 181 ? 23.829 2.210 -8.769 1.00 37.41 181 GLN A N 1
ATOM 1305 C CA . GLN A 1 181 ? 24.159 1.026 -7.982 1.00 37.41 181 GLN A CA 1
ATOM 1306 C C . GLN A 1 181 ? 23.955 1.204 -6.459 1.00 37.41 181 GLN A C 1
ATOM 1308 O O . GLN A 1 181 ? 24.816 1.791 -5.806 1.00 37.41 181 GLN A O 1
ATOM 1313 N N . PRO A 1 182 ? 22.841 0.724 -5.870 1.00 41.16 182 PRO A N 1
ATOM 1314 C CA . PRO A 1 182 ? 22.719 0.690 -4.423 1.00 41.16 182 PRO A CA 1
ATOM 1315 C C . PRO A 1 182 ? 23.701 -0.360 -3.902 1.00 41.16 182 PRO A C 1
ATOM 1317 O O . PRO A 1 182 ? 23.597 -1.541 -4.227 1.00 41.16 182 PRO A O 1
ATOM 1320 N N . SER A 1 183 ? 24.663 0.057 -3.091 1.00 40.34 183 SER A N 1
ATOM 1321 C CA . SER A 1 183 ? 25.622 -0.807 -2.395 1.00 40.34 183 SER A CA 1
ATOM 1322 C C . SER A 1 183 ? 24.985 -1.625 -1.253 1.00 40.34 183 SER A C 1
ATOM 1324 O O . SER A 1 183 ? 25.687 -2.097 -0.364 1.00 40.34 183 SER A O 1
ATOM 1326 N N . GLY A 1 184 ? 23.664 -1.841 -1.267 1.00 44.91 184 GLY A N 1
ATOM 1327 C CA . GLY A 1 184 ? 22.918 -2.488 -0.187 1.00 44.91 184 GLY A CA 1
ATOM 1328 C C . GLY A 1 184 ? 21.888 -3.506 -0.676 1.00 44.91 184 GLY A C 1
ATOM 1329 O O . GLY A 1 184 ? 21.311 -3.367 -1.755 1.00 44.91 184 GLY A O 1
ATOM 1330 N N . ARG A 1 185 ? 21.645 -4.538 0.148 1.00 47.06 185 ARG A N 1
ATOM 1331 C CA . ARG A 1 185 ? 20.554 -5.518 -0.006 1.00 47.06 185 ARG A CA 1
ATOM 1332 C C . ARG A 1 185 ? 19.200 -4.795 0.066 1.00 47.06 185 ARG A C 1
ATOM 1334 O O . ARG A 1 185 ? 18.645 -4.655 1.147 1.00 47.06 185 ARG A O 1
ATOM 1341 N N . GLY A 1 186 ? 18.676 -4.342 -1.069 1.00 45.75 186 GLY A N 1
ATOM 1342 C CA . GLY A 1 186 ? 17.361 -3.705 -1.160 1.00 45.75 186 GLY A CA 1
ATOM 1343 C C . GLY A 1 186 ? 16.460 -4.385 -2.190 1.00 45.75 186 GLY A C 1
ATOM 1344 O O . GLY A 1 186 ? 16.906 -4.713 -3.290 1.00 45.75 186 GLY A O 1
ATOM 1345 N N . THR A 1 187 ? 15.192 -4.579 -1.830 1.00 46.94 187 THR A N 1
ATOM 1346 C CA . THR A 1 187 ? 14.106 -4.990 -2.734 1.00 46.94 187 THR A CA 1
ATOM 1347 C C . THR A 1 187 ? 13.819 -3.839 -3.705 1.00 46.94 187 THR A C 1
ATOM 1349 O O . THR A 1 187 ? 13.522 -2.726 -3.271 1.00 46.94 187 THR A O 1
ATOM 1352 N N . VAL A 1 188 ? 13.926 -4.075 -5.018 1.00 55.72 188 VAL A N 1
ATOM 1353 C CA . VAL A 1 188 ? 13.715 -3.036 -6.047 1.00 55.72 188 VAL A CA 1
ATOM 1354 C C . VAL A 1 188 ? 12.347 -3.213 -6.697 1.00 55.72 188 VAL A C 1
ATOM 1356 O O . VAL A 1 188 ? 12.035 -4.270 -7.246 1.00 55.72 188 VAL A O 1
ATOM 1359 N N . HIS A 1 189 ? 11.555 -2.144 -6.690 1.00 52.47 189 HIS A N 1
ATOM 1360 C CA . HIS A 1 189 ? 10.220 -2.096 -7.287 1.00 52.47 189 HIS A CA 1
ATOM 1361 C C . HIS A 1 189 ? 10.263 -1.368 -8.626 1.00 52.47 189 HIS A C 1
ATOM 1363 O O . HIS A 1 189 ? 10.829 -0.278 -8.719 1.00 52.47 189 HIS A O 1
ATOM 1369 N N . ARG A 1 190 ? 9.665 -1.940 -9.678 1.00 65.88 190 ARG A N 1
ATOM 1370 C CA . ARG A 1 190 ? 9.499 -1.237 -10.961 1.00 65.88 190 ARG A CA 1
ATOM 1371 C C . ARG A 1 190 ? 8.073 -1.362 -11.485 1.00 65.88 190 ARG A C 1
ATOM 1373 O O . ARG A 1 190 ? 7.606 -2.464 -11.763 1.00 65.88 190 ARG A O 1
ATOM 1380 N N . GLY A 1 191 ? 7.414 -0.218 -11.661 1.00 55.06 191 GLY A N 1
ATOM 1381 C CA . GLY A 1 191 ? 6.117 -0.108 -12.327 1.00 55.06 191 GLY A CA 1
ATOM 1382 C C . GLY A 1 191 ? 6.265 0.087 -13.836 1.00 55.06 191 GLY A C 1
ATOM 1383 O O . GLY A 1 191 ? 7.209 0.731 -14.294 1.00 55.06 191 GLY A O 1
ATOM 1384 N N . TRP A 1 192 ? 5.328 -0.472 -14.598 1.00 68.06 192 TRP A N 1
ATOM 1385 C CA . TRP A 1 192 ? 5.244 -0.355 -16.050 1.00 68.06 192 TRP A CA 1
ATOM 1386 C C . TRP A 1 192 ? 3.905 0.268 -16.435 1.00 68.06 192 TRP A C 1
ATOM 1388 O O . TRP A 1 192 ? 2.857 -0.123 -15.922 1.00 68.06 192 TRP A O 1
ATOM 1398 N N . ARG A 1 193 ? 3.937 1.246 -17.341 1.00 61.97 193 ARG A N 1
ATOM 1399 C CA . ARG A 1 193 ? 2.736 1.887 -17.889 1.00 61.97 193 ARG A CA 1
ATOM 1400 C C . ARG A 1 193 ? 2.596 1.550 -19.359 1.00 61.97 193 ARG A C 1
ATOM 1402 O O . ARG A 1 193 ? 3.588 1.578 -20.091 1.00 61.97 193 ARG A O 1
ATOM 1409 N N . TYR A 1 194 ? 1.375 1.245 -19.773 1.00 55.81 194 TYR A N 1
ATOM 1410 C CA . TYR A 1 194 ? 1.045 1.025 -21.172 1.00 55.81 194 TYR A CA 1
ATOM 1411 C C . TYR A 1 194 ? 0.458 2.316 -21.737 1.00 55.81 194 TYR A C 1
ATOM 1413 O O . TYR A 1 194 ? -0.416 2.917 -21.118 1.00 55.81 194 TYR A O 1
ATOM 1421 N N . LYS A 1 195 ? 0.976 2.768 -22.884 1.00 56.75 195 LYS A N 1
ATOM 1422 C CA . LYS A 1 195 ? 0.314 3.810 -23.670 1.00 56.75 195 LYS A CA 1
ATOM 1423 C C . LYS A 1 195 ? -0.509 3.099 -24.720 1.00 56.75 195 LYS A C 1
ATOM 1425 O O . LYS A 1 195 ? 0.066 2.319 -25.478 1.00 56.75 195 LYS A O 1
ATOM 1430 N N . ASP A 1 196 ? -1.802 3.375 -24.757 1.00 53.81 196 ASP A N 1
ATOM 1431 C CA . ASP A 1 196 ? -2.584 3.036 -25.937 1.00 53.81 196 ASP A CA 1
ATOM 1432 C C . ASP A 1 196 ? -2.225 3.998 -27.082 1.00 53.81 196 ASP A C 1
ATOM 1434 O O . ASP A 1 196 ? -1.822 5.141 -26.835 1.00 53.81 196 ASP A O 1
ATOM 1438 N N . GLU A 1 197 ? -2.333 3.554 -28.333 1.00 58.28 197 GLU A N 1
ATOM 1439 C CA . GLU A 1 197 ? -2.013 4.372 -29.518 1.00 58.28 197 GLU A CA 1
ATOM 1440 C C . GLU A 1 197 ? -3.156 5.347 -29.865 1.00 58.28 197 GLU A C 1
ATOM 1442 O O . GLU A 1 197 ? -3.649 5.394 -30.987 1.00 58.28 197 GLU A O 1
ATOM 1447 N N . GLY A 1 198 ? -3.584 6.143 -28.881 1.00 64.88 198 GLY A N 1
ATOM 1448 C CA . GLY A 1 198 ? -4.582 7.201 -29.030 1.00 64.88 198 GLY A CA 1
ATOM 1449 C C . GLY A 1 198 ? -4.035 8.559 -28.592 1.00 64.88 198 GLY A C 1
ATOM 1450 O O . GLY A 1 198 ? -3.290 8.655 -27.614 1.00 64.88 198 GLY A O 1
ATOM 1451 N N . GLU A 1 199 ? -4.426 9.623 -29.296 1.00 51.78 199 GLU A N 1
ATOM 1452 C CA . GLU A 1 199 ? -3.945 11.001 -29.083 1.00 51.78 199 GLU A CA 1
ATOM 1453 C C . GLU A 1 199 ? -4.218 11.530 -27.657 1.00 51.78 199 GLU A C 1
ATOM 1455 O O . GLU A 1 199 ? -3.487 12.383 -27.163 1.00 51.78 199 GLU A O 1
ATOM 1460 N N . ASN A 1 200 ? -5.178 10.924 -26.945 1.00 54.12 200 ASN A N 1
ATOM 1461 C CA . ASN A 1 200 ? -5.545 11.229 -25.556 1.00 54.12 200 ASN A CA 1
ATOM 1462 C C . ASN A 1 200 ? -5.371 10.044 -24.582 1.00 54.12 200 ASN A C 1
ATOM 1464 O O . ASN A 1 200 ? -6.014 10.006 -23.534 1.00 54.12 200 ASN A O 1
ATOM 1468 N N . ALA A 1 201 ? -4.533 9.051 -24.902 1.00 56.56 201 ALA A N 1
ATOM 1469 C CA . ALA A 1 201 ? -4.393 7.859 -24.065 1.00 56.56 201 ALA A CA 1
ATOM 1470 C C . ALA A 1 201 ? -3.774 8.184 -22.691 1.00 56.56 201 ALA A C 1
ATOM 1472 O O . ALA A 1 201 ? -2.567 8.434 -22.558 1.00 56.56 201 ALA A O 1
ATOM 1473 N N . GLN A 1 202 ? -4.614 8.144 -21.655 1.00 60.00 202 GLN A N 1
ATOM 1474 C CA . GLN A 1 202 ? -4.188 8.163 -20.264 1.00 60.00 202 GLN A CA 1
ATOM 1475 C C . GLN A 1 202 ? -3.267 6.961 -20.007 1.00 60.00 202 GLN A C 1
ATOM 1477 O O . GLN A 1 202 ? -3.568 5.827 -20.366 1.00 60.00 202 GLN A O 1
ATOM 1482 N N . CYS A 1 203 ? -2.087 7.223 -19.441 1.00 61.09 203 CYS A N 1
ATOM 1483 C CA . CYS A 1 203 ? -1.101 6.181 -19.167 1.00 61.09 203 CYS A CA 1
ATOM 1484 C C . CYS A 1 203 ? -1.512 5.380 -17.927 1.00 61.09 203 CYS A C 1
ATOM 1486 O O . CYS A 1 203 ? -1.104 5.728 -16.813 1.00 61.09 203 CYS A O 1
ATOM 1488 N N . ASP A 1 204 ? -2.268 4.307 -18.129 1.00 72.75 204 ASP A N 1
ATOM 1489 C CA . ASP A 1 204 ? -2.638 3.389 -17.059 1.00 72.75 204 ASP A CA 1
ATOM 1490 C C . ASP A 1 204 ? -1.487 2.435 -16.705 1.00 72.75 204 ASP A C 1
ATOM 1492 O O . ASP A 1 204 ? -0.607 2.096 -17.511 1.00 72.75 204 ASP A O 1
ATOM 1496 N N . VAL A 1 205 ? -1.436 2.056 -15.426 1.00 78.12 205 VAL A N 1
ATOM 1497 C CA . VAL A 1 205 ? -0.423 1.135 -14.903 1.00 78.12 205 VAL A CA 1
ATOM 1498 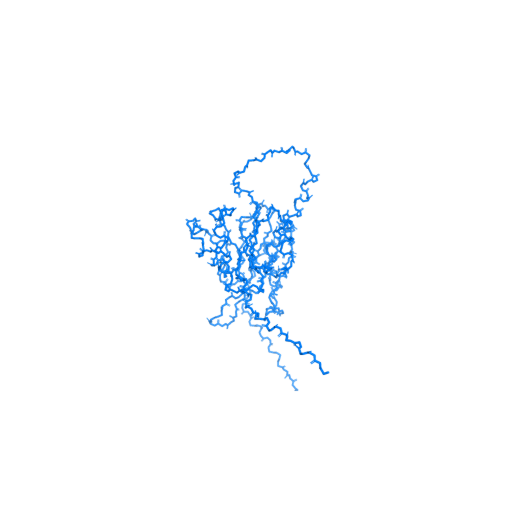C C . VAL A 1 205 ? -0.781 -0.272 -15.358 1.00 78.12 205 VAL A C 1
ATOM 1500 O O . VAL A 1 205 ? -1.728 -0.872 -14.867 1.00 78.12 205 VAL A O 1
ATOM 1503 N N . ALA A 1 206 ? 0.011 -0.812 -16.279 1.00 87.00 206 ALA A N 1
ATOM 1504 C CA . ALA A 1 206 ? -0.276 -2.095 -16.908 1.00 87.00 206 ALA A CA 1
ATOM 1505 C C . ALA A 1 206 ? 0.354 -3.288 -16.186 1.00 87.00 206 ALA A C 1
ATOM 1507 O O . ALA A 1 206 ? -0.013 -4.434 -16.442 1.00 87.00 206 ALA A O 1
ATOM 1508 N N . GLY A 1 207 ? 1.309 -3.045 -15.288 1.00 86.56 207 GLY A N 1
ATOM 1509 C CA . GLY A 1 207 ? 1.939 -4.099 -14.507 1.00 86.56 207 GLY A CA 1
ATOM 1510 C C . GLY A 1 207 ? 3.045 -3.607 -13.583 1.00 86.56 207 GLY A C 1
ATOM 1511 O O . GLY A 1 207 ? 3.483 -2.455 -13.648 1.00 86.56 207 GLY A O 1
ATOM 1512 N N . TYR A 1 208 ? 3.520 -4.504 -12.725 1.00 85.38 208 TYR A N 1
ATOM 1513 C CA . TYR A 1 208 ? 4.671 -4.269 -11.856 1.00 85.38 208 TYR A CA 1
ATOM 1514 C C . TYR A 1 208 ? 5.542 -5.519 -11.731 1.00 85.38 208 TYR A C 1
ATOM 1516 O O . TYR A 1 208 ? 5.076 -6.650 -11.876 1.00 85.38 208 TYR A O 1
ATOM 1524 N N . LEU A 1 209 ? 6.827 -5.307 -11.453 1.00 90.56 209 LEU A N 1
ATOM 1525 C CA . LEU A 1 209 ? 7.789 -6.370 -11.184 1.00 90.56 209 LEU A CA 1
ATOM 1526 C C . LEU A 1 209 ? 8.513 -6.084 -9.867 1.00 90.56 209 LEU A C 1
ATOM 1528 O O . LEU A 1 209 ? 9.034 -4.983 -9.661 1.00 90.56 209 LEU A O 1
ATOM 1532 N N . LEU A 1 210 ? 8.544 -7.090 -8.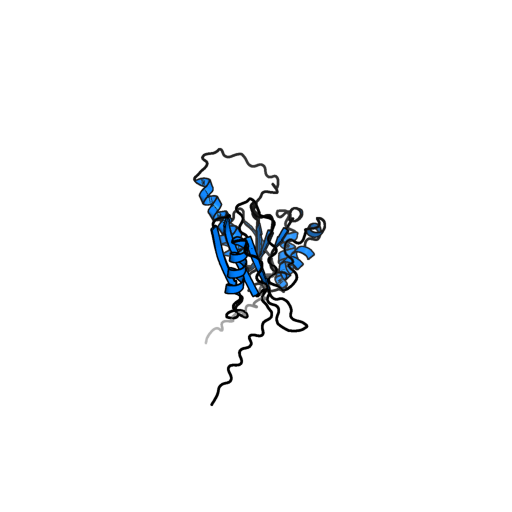993 1.00 80.62 210 LEU A N 1
ATOM 1533 C CA . LEU A 1 210 ? 9.243 -7.068 -7.710 1.00 80.62 210 LEU A CA 1
ATOM 1534 C C . LEU A 1 210 ? 10.554 -7.843 -7.830 1.00 80.62 210 LEU A C 1
ATOM 1536 O O . LEU A 1 210 ? 10.546 -9.048 -8.093 1.00 80.62 210 LEU A O 1
ATOM 1540 N N . LEU A 1 211 ? 11.679 -7.168 -7.609 1.00 83.75 211 LEU A N 1
ATOM 1541 C CA . LEU A 1 211 ? 12.980 -7.811 -7.464 1.00 83.75 211 LEU A CA 1
ATOM 1542 C C . LEU A 1 211 ? 13.246 -8.118 -5.994 1.00 83.75 211 LEU A C 1
ATOM 1544 O O . LEU A 1 211 ? 13.157 -7.234 -5.151 1.00 83.75 211 LEU A O 1
ATOM 1548 N N . GLY A 1 212 ? 13.603 -9.364 -5.702 1.00 83.25 212 GLY A N 1
ATOM 1549 C CA . GLY A 1 212 ? 14.150 -9.777 -4.416 1.00 83.25 212 GLY A CA 1
ATOM 1550 C C . GLY A 1 212 ? 15.642 -9.472 -4.334 1.00 83.25 212 GLY A C 1
ATOM 1551 O O . GLY A 1 212 ? 16.068 -8.326 -4.442 1.00 83.25 212 GLY A O 1
ATOM 1552 N N . ARG A 1 213 ? 16.462 -10.513 -4.144 1.00 78.69 213 ARG A N 1
ATOM 1553 C CA . ARG A 1 213 ? 17.922 -10.361 -4.096 1.00 78.69 213 ARG A CA 1
ATOM 1554 C C . ARG A 1 213 ? 18.431 -9.830 -5.433 1.00 78.69 213 ARG A C 1
ATOM 1556 O O . ARG A 1 213 ? 18.216 -10.474 -6.453 1.00 78.69 213 ARG A O 1
ATOM 1563 N N . ASN A 1 214 ? 19.117 -8.693 -5.394 1.00 75.69 214 ASN A N 1
ATOM 1564 C CA . ASN A 1 214 ? 19.816 -8.098 -6.525 1.00 75.69 214 ASN A CA 1
ATOM 1565 C C . ASN A 1 214 ? 21.301 -7.977 -6.164 1.00 75.69 214 ASN A C 1
ATOM 1567 O O . ASN A 1 214 ? 21.723 -7.008 -5.537 1.00 75.69 214 ASN A O 1
ATOM 1571 N N . THR A 1 215 ? 22.077 -9.008 -6.481 1.00 79.44 215 THR A N 1
ATOM 1572 C CA . THR A 1 215 ? 23.536 -9.020 -6.336 1.00 79.44 215 THR A CA 1
ATOM 1573 C C . THR A 1 215 ? 24.175 -9.045 -7.724 1.00 79.44 215 THR A C 1
ATOM 1575 O O . THR A 1 215 ? 23.513 -9.440 -8.686 1.00 79.44 215 THR A O 1
ATOM 1578 N N . PRO A 1 216 ? 25.474 -8.719 -7.858 1.00 73.50 216 PRO A N 1
ATOM 1579 C CA . PRO A 1 216 ? 26.168 -8.837 -9.142 1.00 73.50 216 PRO A CA 1
ATOM 1580 C C . PRO A 1 216 ? 26.089 -10.235 -9.780 1.00 73.50 216 PRO A C 1
ATOM 1582 O O . PRO A 1 216 ? 26.284 -10.366 -10.982 1.00 73.50 216 PRO A O 1
ATOM 1585 N N . ARG A 1 217 ? 25.829 -11.285 -8.984 1.00 72.88 217 ARG A N 1
ATOM 1586 C CA . ARG A 1 217 ? 25.778 -12.685 -9.437 1.00 72.88 217 ARG A CA 1
ATOM 1587 C C . ARG A 1 217 ? 24.368 -13.265 -9.516 1.00 72.88 217 ARG A C 1
ATOM 1589 O O . ARG A 1 217 ? 24.189 -14.332 -10.093 1.00 72.88 217 ARG A O 1
ATOM 1596 N N . THR A 1 218 ? 23.372 -12.642 -8.889 1.00 80.12 218 THR A N 1
ATOM 1597 C CA . THR A 1 218 ? 22.040 -13.241 -8.760 1.00 80.12 218 THR A CA 1
ATOM 1598 C C . THR A 1 218 ? 20.966 -12.179 -8.673 1.00 80.12 218 THR A C 1
ATOM 1600 O O . THR A 1 218 ? 21.026 -11.282 -7.832 1.00 80.12 218 THR A O 1
ATOM 1603 N N . VAL A 1 219 ? 19.941 -12.342 -9.503 1.00 82.50 219 VAL A N 1
ATOM 1604 C CA . VAL A 1 219 ? 18.745 -11.506 -9.500 1.00 82.50 219 VAL A CA 1
ATOM 1605 C C . VAL A 1 219 ? 17.553 -12.427 -9.332 1.00 82.50 219 VAL A C 1
ATOM 1607 O O . VAL A 1 219 ? 17.286 -13.261 -10.191 1.00 82.50 219 VAL A O 1
ATOM 1610 N N . ALA A 1 220 ? 16.850 -12.297 -8.214 1.00 86.50 220 ALA A N 1
ATOM 1611 C CA . ALA A 1 220 ? 15.616 -13.029 -7.980 1.00 86.50 220 ALA A CA 1
ATOM 1612 C C . ALA A 1 220 ? 14.430 -12.136 -8.346 1.00 86.50 220 ALA A C 1
ATOM 1614 O O . ALA A 1 220 ? 14.265 -11.064 -7.7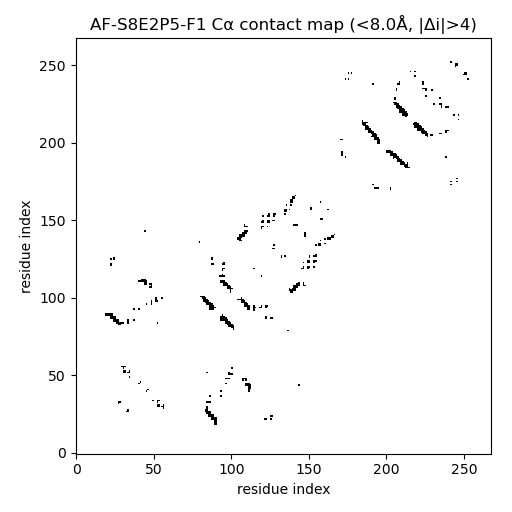65 1.00 86.50 220 ALA A O 1
ATOM 1615 N N . ILE A 1 221 ? 13.587 -12.576 -9.275 1.00 89.56 221 ILE A N 1
ATOM 1616 C CA . ILE A 1 221 ? 12.297 -11.934 -9.540 1.00 89.56 221 ILE A CA 1
ATOM 1617 C C . ILE A 1 221 ? 11.282 -12.589 -8.606 1.00 89.56 221 ILE A C 1
ATOM 1619 O O . ILE A 1 221 ? 11.052 -13.790 -8.692 1.00 89.56 221 ILE A O 1
ATOM 1623 N N . ARG A 1 222 ? 10.722 -11.814 -7.673 1.00 84.62 222 ARG A N 1
ATOM 1624 C CA . ARG A 1 222 ? 9.766 -12.314 -6.674 1.00 84.62 222 ARG A CA 1
ATOM 1625 C C . ARG A 1 222 ? 8.343 -12.346 -7.204 1.00 84.62 222 ARG A C 1
ATOM 1627 O O . ARG A 1 222 ? 7.605 -13.272 -6.901 1.00 84.62 222 ARG A O 1
ATOM 1634 N N . ASN A 1 223 ? 7.950 -11.319 -7.949 1.00 84.00 223 ASN A N 1
ATOM 1635 C CA . ASN A 1 223 ? 6.599 -11.217 -8.480 1.00 84.00 223 ASN A CA 1
ATOM 1636 C C . ASN A 1 223 ? 6.610 -10.455 -9.804 1.00 84.00 223 ASN A C 1
ATOM 1638 O O . ASN A 1 223 ? 7.377 -9.504 -9.977 1.00 84.00 223 ASN A O 1
ATOM 1642 N N . VAL A 1 224 ? 5.742 -10.875 -10.714 1.00 91.06 224 VAL A N 1
ATOM 1643 C CA . VAL A 1 224 ? 5.458 -10.223 -11.987 1.00 91.06 224 VAL A CA 1
ATOM 1644 C C . VAL A 1 224 ? 3.946 -10.182 -12.116 1.00 91.06 224 VAL A C 1
ATOM 1646 O O . VAL A 1 224 ? 3.306 -11.214 -12.297 1.00 91.06 224 VAL A O 1
ATOM 1649 N N . PHE A 1 225 ? 3.378 -8.987 -12.041 1.00 88.81 225 PHE A N 1
ATOM 1650 C CA . PHE A 1 225 ? 1.951 -8.780 -12.226 1.00 88.81 225 PHE A CA 1
ATOM 1651 C C . PHE A 1 225 ? 1.702 -7.971 -13.492 1.00 88.81 225 PHE A C 1
ATOM 1653 O O . PHE A 1 225 ? 2.374 -6.972 -13.745 1.00 88.81 225 PHE A O 1
ATOM 1660 N N . VAL A 1 226 ? 0.703 -8.394 -14.263 1.00 90.31 226 VAL A N 1
ATOM 1661 C CA . VAL A 1 226 ? 0.177 -7.665 -15.418 1.00 90.31 226 VAL A CA 1
ATOM 1662 C C . VAL A 1 226 ? -1.334 -7.578 -15.256 1.00 90.31 226 VAL A C 1
ATOM 1664 O O . VAL A 1 226 ? -1.996 -8.606 -15.042 1.00 90.31 226 VAL A O 1
ATOM 1667 N N . ALA A 1 227 ? -1.858 -6.359 -15.359 1.00 80.94 227 ALA A N 1
ATOM 1668 C CA . ALA A 1 227 ? -3.284 -6.100 -15.248 1.00 80.94 227 ALA A CA 1
ATOM 1669 C C . ALA A 1 227 ? -4.050 -6.898 -16.326 1.00 80.94 227 ALA A C 1
ATOM 1671 O O . ALA A 1 227 ? -3.528 -7.059 -17.440 1.00 80.94 227 ALA A O 1
ATOM 1672 N N . PRO A 1 228 ? -5.226 -7.473 -16.004 1.00 84.31 228 PRO A N 1
ATOM 1673 C CA . PRO A 1 228 ? -5.958 -8.377 -16.894 1.00 84.31 228 PRO A CA 1
ATOM 1674 C C . PRO A 1 228 ? -6.142 -7.854 -18.324 1.00 84.31 228 PRO A C 1
ATOM 1676 O O . PRO A 1 228 ? -5.943 -8.609 -19.276 1.00 84.31 228 PRO A O 1
ATOM 1679 N N . GLU A 1 229 ? -6.414 -6.560 -18.471 1.00 87.38 229 GLU A N 1
ATOM 1680 C CA . GLU A 1 229 ? -6.692 -5.849 -19.727 1.00 87.38 229 GLU A CA 1
ATOM 1681 C C . GLU A 1 229 ? -5.471 -5.814 -20.665 1.00 87.38 229 GLU A C 1
ATOM 1683 O O . GLU A 1 229 ? -5.592 -5.658 -21.888 1.00 87.38 229 GLU A O 1
ATOM 1688 N N . HIS A 1 230 ? -4.276 -6.007 -20.098 1.00 85.69 230 HIS A N 1
ATOM 1689 C CA . HIS A 1 230 ? -3.003 -6.005 -20.810 1.00 85.69 230 HIS A CA 1
ATOM 1690 C C . HIS A 1 230 ? -2.298 -7.372 -20.831 1.00 85.69 230 HIS A C 1
ATOM 1692 O O . HIS A 1 230 ? -1.159 -7.488 -21.304 1.00 85.69 230 HIS A O 1
ATOM 1698 N N . ARG A 1 231 ? -2.955 -8.437 -20.350 1.00 88.50 231 ARG A N 1
ATOM 1699 C CA . ARG A 1 231 ? -2.437 -9.808 -20.479 1.00 88.50 231 ARG A CA 1
ATOM 1700 C C . ARG A 1 231 ? -2.393 -10.228 -21.948 1.00 88.50 231 ARG A C 1
ATOM 1702 O O . ARG A 1 231 ? -3.085 -9.676 -22.795 1.00 88.50 231 ARG A O 1
ATOM 1709 N N . ARG A 1 232 ? -1.543 -11.212 -22.258 1.00 91.06 232 ARG A N 1
ATOM 1710 C CA . ARG A 1 232 ? -1.315 -11.737 -23.624 1.00 91.06 232 ARG A CA 1
ATOM 1711 C C . ARG A 1 232 ? -0.763 -10.719 -24.638 1.00 91.06 232 ARG A C 1
ATOM 1713 O O . ARG A 1 232 ? -0.637 -11.049 -25.807 1.00 91.06 232 ARG A O 1
ATOM 1720 N N . ARG A 1 233 ? -0.345 -9.525 -24.196 1.00 89.00 233 ARG A N 1
ATOM 1721 C CA . ARG A 1 233 ? 0.333 -8.509 -25.030 1.00 89.00 233 ARG A CA 1
ATOM 1722 C C . ARG A 1 233 ? 1.868 -8.530 -24.911 1.00 89.00 233 ARG A C 1
ATOM 1724 O O . ARG A 1 233 ? 2.527 -7.550 -25.240 1.00 89.00 233 ARG A O 1
ATOM 1731 N N . GLY A 1 234 ? 2.448 -9.595 -24.347 1.00 88.44 234 GLY A N 1
ATOM 1732 C CA . GLY A 1 234 ? 3.903 -9.711 -24.136 1.00 88.44 234 GLY A CA 1
ATOM 1733 C C . GLY A 1 234 ? 4.488 -8.774 -23.065 1.00 88.44 234 GLY A C 1
ATOM 1734 O O . GLY A 1 234 ? 5.704 -8.584 -23.002 1.00 88.44 234 GLY A O 1
ATOM 1735 N N . LEU A 1 235 ? 3.657 -8.162 -22.209 1.00 86.94 235 LEU A N 1
ATOM 1736 C CA . LEU A 1 235 ? 4.138 -7.222 -21.187 1.00 86.94 235 LEU A CA 1
ATOM 1737 C C . LEU A 1 235 ? 4.999 -7.884 -20.114 1.00 86.94 235 LEU A C 1
ATOM 1739 O O . LEU A 1 235 ? 6.073 -7.371 -19.825 1.00 86.94 235 LEU A O 1
ATOM 1743 N N . ALA A 1 236 ? 4.572 -9.026 -19.567 1.00 88.44 236 ALA A N 1
ATOM 1744 C CA . ALA A 1 236 ? 5.346 -9.752 -18.558 1.00 88.44 236 ALA A CA 1
ATOM 1745 C C . ALA A 1 236 ? 6.737 -10.133 -19.090 1.00 88.44 236 ALA A C 1
ATOM 1747 O O . ALA A 1 236 ? 7.745 -9.903 -18.427 1.00 88.44 236 ALA A O 1
ATOM 1748 N N . GLU A 1 237 ? 6.794 -10.639 -20.322 1.00 89.06 237 GLU A N 1
ATOM 1749 C CA . GLU A 1 237 ? 8.045 -10.960 -21.007 1.00 89.06 237 GLU A CA 1
ATOM 1750 C C . GLU A 1 237 ? 8.916 -9.713 -21.195 1.00 89.06 237 GLU A C 1
ATOM 1752 O O . GLU A 1 237 ? 10.101 -9.729 -20.869 1.00 89.06 237 GLU A O 1
ATOM 1757 N N . THR A 1 238 ? 8.325 -8.599 -21.640 1.00 86.31 238 THR A N 1
ATOM 1758 C CA . THR A 1 238 ? 9.049 -7.331 -21.796 1.00 86.31 238 THR A CA 1
ATOM 1759 C C . THR A 1 238 ? 9.602 -6.840 -20.451 1.00 86.31 238 THR A C 1
ATOM 1761 O O . THR A 1 238 ? 10.750 -6.398 -20.383 1.00 86.31 238 THR A O 1
ATOM 1764 N N . MET A 1 239 ? 8.814 -6.950 -19.377 1.00 89.00 239 MET A N 1
ATOM 1765 C CA . MET A 1 239 ? 9.199 -6.572 -18.018 1.00 89.00 239 MET A CA 1
ATOM 1766 C C . MET A 1 239 ? 10.386 -7.387 -17.516 1.00 89.00 239 MET A C 1
ATOM 1768 O O . MET A 1 239 ? 11.402 -6.819 -17.106 1.00 89.00 239 MET A O 1
ATOM 1772 N N . VAL A 1 240 ? 10.268 -8.713 -17.585 1.00 89.44 240 VAL A N 1
ATOM 1773 C CA . VAL A 1 240 ? 11.309 -9.652 -17.163 1.00 89.44 240 VAL A CA 1
ATOM 1774 C C . VAL A 1 240 ? 12.559 -9.470 -18.018 1.00 89.44 240 VAL A C 1
ATOM 1776 O O . VAL A 1 240 ? 13.644 -9.286 -17.475 1.00 89.44 240 VAL A O 1
ATOM 1779 N N . GLY A 1 241 ? 12.423 -9.419 -19.344 1.00 85.81 241 GLY A N 1
ATOM 1780 C CA . GLY A 1 241 ? 13.544 -9.256 -20.268 1.00 85.81 241 GLY A CA 1
ATOM 1781 C C . GLY A 1 241 ? 14.310 -7.952 -20.049 1.00 85.81 241 GLY A C 1
ATOM 1782 O O . GLY A 1 241 ? 15.541 -7.947 -20.032 1.00 85.81 241 GLY A O 1
ATOM 1783 N N . ALA A 1 242 ? 13.609 -6.841 -19.817 1.00 83.44 242 ALA A N 1
ATOM 1784 C CA . ALA A 1 242 ? 14.245 -5.560 -19.532 1.00 83.44 242 ALA A CA 1
ATOM 1785 C C . ALA A 1 242 ? 15.019 -5.576 -18.205 1.00 83.44 242 ALA A C 1
ATOM 1787 O O . ALA A 1 242 ? 16.142 -5.074 -18.144 1.00 83.44 242 ALA A O 1
ATOM 1788 N N . VAL A 1 243 ? 14.446 -6.182 -17.163 1.00 84.75 243 VAL A N 1
ATOM 1789 C CA . VAL A 1 243 ? 15.095 -6.333 -15.856 1.00 84.75 243 VAL A CA 1
ATOM 1790 C C . VAL A 1 243 ? 16.320 -7.239 -15.947 1.00 84.75 243 VAL A C 1
ATOM 1792 O O . VAL A 1 243 ? 17.401 -6.828 -15.532 1.00 84.75 243 VAL A O 1
ATOM 1795 N N . THR A 1 244 ? 16.192 -8.409 -16.572 1.00 83.12 244 THR A N 1
ATOM 1796 C CA . THR A 1 244 ? 17.305 -9.340 -16.794 1.00 83.12 244 THR A CA 1
ATOM 1797 C C . THR A 1 244 ? 18.443 -8.667 -17.558 1.00 83.12 244 THR A C 1
ATOM 1799 O O . THR A 1 244 ? 19.588 -8.708 -17.116 1.00 83.12 244 THR A O 1
ATOM 1802 N N . ARG A 1 245 ? 18.150 -7.962 -18.660 1.00 81.62 245 ARG A N 1
ATOM 1803 C CA . ARG A 1 245 ? 19.172 -7.229 -19.428 1.00 81.62 245 ARG A CA 1
ATOM 1804 C C . ARG A 1 245 ? 19.869 -6.160 -18.598 1.00 81.62 245 ARG A C 1
ATOM 1806 O O . ARG A 1 245 ? 21.087 -6.041 -18.678 1.00 81.62 245 ARG A O 1
ATOM 1813 N N . ALA A 1 246 ? 19.112 -5.396 -17.813 1.00 80.19 246 ALA A N 1
ATOM 1814 C CA . ALA A 1 246 ? 19.677 -4.364 -16.955 1.00 80.19 246 ALA A CA 1
ATOM 1815 C C . ALA A 1 246 ? 20.630 -4.951 -15.912 1.00 80.19 246 ALA A C 1
ATOM 1817 O O . ALA A 1 246 ? 21.709 -4.406 -15.700 1.00 80.19 246 ALA A O 1
ATOM 1818 N N . CYS A 1 247 ? 20.261 -6.076 -15.302 1.00 78.62 247 CYS A N 1
ATOM 1819 C CA . CYS A 1 247 ? 21.108 -6.743 -14.324 1.00 78.62 247 CYS A CA 1
ATOM 1820 C C . CYS A 1 247 ? 22.341 -7.417 -14.944 1.00 78.62 247 CYS A C 1
ATOM 1822 O O . CYS A 1 247 ? 23.378 -7.484 -14.294 1.00 78.62 247 CYS A O 1
ATOM 1824 N N . LEU A 1 248 ? 22.261 -7.856 -16.203 1.00 79.56 248 LEU A N 1
ATOM 1825 C CA . LEU A 1 248 ? 23.400 -8.386 -16.962 1.00 79.56 248 LEU A CA 1
ATOM 1826 C C . LEU A 1 248 ? 24.291 -7.290 -17.579 1.00 79.56 248 LEU A C 1
ATOM 1828 O O . LEU A 1 248 ? 25.230 -7.603 -18.305 1.00 79.56 248 LEU A O 1
ATOM 1832 N N . GLY A 1 249 ? 23.987 -6.005 -17.359 1.00 81.00 249 GLY A N 1
ATOM 1833 C CA . GLY A 1 249 ? 24.718 -4.894 -17.981 1.00 81.00 249 GLY A CA 1
ATOM 1834 C C . GLY A 1 249 ? 24.554 -4.812 -19.506 1.00 81.00 249 GLY A C 1
ATOM 1835 O O . GLY A 1 249 ? 25.297 -4.093 -20.176 1.00 81.00 249 GLY A O 1
ATOM 1836 N N . ALA A 1 250 ? 23.581 -5.524 -20.082 1.00 79.25 250 ALA A N 1
ATOM 1837 C CA . ALA A 1 250 ? 23.332 -5.504 -21.514 1.00 79.25 250 ALA A CA 1
ATOM 1838 C C . ALA A 1 250 ? 22.768 -4.138 -21.938 1.00 79.25 250 ALA A C 1
ATOM 1840 O O . ALA A 1 250 ? 21.835 -3.607 -21.327 1.00 79.25 250 ALA A O 1
ATOM 1841 N N . ARG A 1 251 ? 23.303 -3.569 -23.029 1.00 69.75 251 ARG A N 1
ATOM 1842 C CA . ARG A 1 251 ? 22.827 -2.285 -23.570 1.00 69.75 251 ARG A CA 1
ATOM 1843 C C . ARG A 1 251 ? 21.321 -2.325 -23.859 1.00 69.75 251 ARG A C 1
ATOM 1845 O O . ARG A 1 251 ? 20.769 -3.362 -24.258 1.00 69.75 251 ARG A O 1
ATOM 1852 N N . ARG A 1 252 ? 20.672 -1.166 -23.660 1.00 61.25 252 ARG A N 1
ATOM 1853 C CA . ARG A 1 252 ? 19.228 -0.967 -23.862 1.00 61.25 252 ARG A CA 1
ATOM 1854 C C . ARG A 1 252 ? 18.800 -1.499 -25.227 1.00 61.25 252 ARG A C 1
ATOM 1856 O O . ARG A 1 252 ? 19.374 -1.132 -26.251 1.00 61.25 252 ARG A O 1
ATOM 1863 N N . TRP A 1 253 ? 17.772 -2.344 -25.216 1.00 53.62 253 TRP A N 1
ATOM 1864 C CA . TRP A 1 253 ? 17.105 -2.816 -26.420 1.00 53.62 253 TRP A CA 1
ATOM 1865 C C . TRP A 1 253 ? 16.410 -1.628 -27.084 1.00 53.62 253 TRP A C 1
ATOM 1867 O O . TRP A 1 253 ? 15.375 -1.159 -26.609 1.00 53.62 253 TRP A O 1
ATOM 1877 N N . LYS A 1 254 ? 16.993 -1.109 -28.166 1.00 62.62 254 LYS A N 1
ATOM 1878 C CA . LYS A 1 254 ? 16.254 -0.242 -29.079 1.00 62.62 254 LYS A CA 1
ATOM 1879 C C . LYS A 1 254 ? 15.323 -1.164 -29.846 1.00 62.62 254 LYS A C 1
ATOM 1881 O O . LYS A 1 254 ? 15.770 -1.870 -30.743 1.00 62.62 254 LYS A O 1
ATOM 1886 N N . ARG A 1 255 ? 14.048 -1.200 -29.455 1.00 54.91 255 ARG A N 1
ATOM 1887 C CA . ARG A 1 255 ? 13.020 -1.811 -30.291 1.00 54.91 255 ARG A CA 1
ATOM 1888 C C . ARG A 1 255 ? 12.995 -0.951 -31.556 1.00 54.91 255 ARG A C 1
ATOM 1890 O O . ARG A 1 255 ? 12.533 0.185 -31.512 1.00 54.91 255 ARG A O 1
ATOM 1897 N N . THR A 1 256 ? 13.608 -1.428 -32.636 1.00 50.97 256 THR A N 1
ATOM 1898 C CA . THR A 1 256 ? 13.354 -0.881 -33.965 1.00 50.97 256 THR A CA 1
ATOM 1899 C C . THR A 1 256 ? 11.844 -0.921 -34.127 1.00 50.97 256 THR A C 1
ATOM 1901 O O . THR A 1 256 ? 11.233 -1.960 -33.878 1.00 50.97 256 THR A O 1
ATOM 1904 N N . ALA A 1 257 ? 11.230 0.224 -34.419 1.00 46.75 257 ALA A N 1
ATOM 1905 C CA . ALA A 1 257 ? 9.803 0.331 -34.686 1.00 46.75 257 ALA A CA 1
ATOM 1906 C C . ALA A 1 257 ? 9.499 -0.394 -36.010 1.00 46.75 257 ALA A C 1
ATOM 1908 O O . ALA A 1 257 ? 9.283 0.218 -37.048 1.00 46.75 257 ALA A O 1
ATOM 1909 N N . GLY A 1 258 ? 9.611 -1.719 -35.998 1.00 42.91 258 GLY A N 1
ATOM 1910 C CA . GLY A 1 258 ? 9.279 -2.596 -37.100 1.00 42.91 258 GLY A CA 1
ATOM 1911 C C . GLY A 1 258 ? 7.814 -2.960 -36.974 1.00 42.91 258 GLY A C 1
ATOM 1912 O O . GLY A 1 258 ? 7.426 -3.612 -36.007 1.00 42.91 258 GLY A O 1
ATOM 1913 N N . ARG A 1 259 ? 7.018 -2.506 -37.947 1.00 48.12 259 ARG A N 1
ATOM 1914 C CA . ARG A 1 259 ? 5.645 -2.949 -38.197 1.00 48.12 259 ARG A CA 1
ATOM 1915 C C . ARG A 1 259 ? 5.559 -4.468 -38.044 1.00 48.12 259 ARG A C 1
ATOM 1917 O O . ARG A 1 259 ? 6.070 -5.199 -38.883 1.00 48.12 259 ARG A O 1
ATOM 1924 N N . ALA A 1 260 ? 4.884 -4.926 -37.003 1.00 38.94 260 ALA A N 1
ATOM 1925 C CA . ALA A 1 260 ? 4.449 -6.307 -36.881 1.00 38.94 260 ALA A CA 1
ATOM 1926 C C . ALA A 1 260 ? 2.968 -6.305 -36.495 1.00 38.94 260 ALA A C 1
ATOM 1928 O O . ALA A 1 260 ? 2.594 -6.662 -35.385 1.00 38.94 260 ALA A O 1
ATOM 1929 N N . CYS A 1 261 ? 2.129 -5.861 -37.431 1.00 33.34 261 CYS A N 1
ATOM 1930 C CA . CYS A 1 261 ? 0.771 -6.371 -37.534 1.00 33.34 261 CYS A CA 1
ATOM 1931 C C . CYS A 1 261 ? 0.799 -7.352 -38.708 1.00 33.34 261 CYS A C 1
ATOM 1933 O O . CYS A 1 261 ? 0.686 -6.961 -39.870 1.00 33.34 261 CYS A O 1
ATOM 1935 N N . GLY A 1 262 ? 1.096 -8.614 -38.397 1.00 34.22 262 GLY A N 1
ATOM 1936 C CA . GLY A 1 262 ? 0.892 -9.715 -39.324 1.00 34.22 262 GLY A CA 1
ATOM 1937 C C . GLY A 1 262 ? -0.606 -9.859 -39.549 1.00 34.22 262 GLY A C 1
ATOM 1938 O O . GLY A 1 262 ? -1.310 -10.417 -38.714 1.00 34.22 262 GLY A O 1
ATOM 1939 N N . SER A 1 263 ? -1.079 -9.309 -40.662 1.00 31.05 263 SER A N 1
ATOM 1940 C CA . SER A 1 263 ? -2.357 -9.665 -41.263 1.00 31.05 263 SER A CA 1
ATOM 1941 C C . SER A 1 263 ? -2.314 -11.159 -41.596 1.00 31.05 263 SER A C 1
ATOM 1943 O O . SER A 1 263 ? -1.661 -11.560 -42.558 1.00 31.05 263 SER A O 1
ATOM 1945 N N . MET A 1 264 ? -2.967 -11.994 -40.785 1.00 31.48 264 MET A N 1
ATOM 1946 C CA . MET A 1 264 ? -3.419 -13.301 -41.253 1.00 31.48 264 MET A CA 1
ATOM 1947 C C . MET A 1 264 ? -4.643 -13.051 -42.132 1.00 31.48 264 MET A C 1
ATOM 1949 O O . MET A 1 264 ? -5.769 -12.975 -41.644 1.00 31.48 264 MET A O 1
ATOM 1953 N N . ALA A 1 265 ? -4.402 -12.872 -43.430 1.00 32.22 265 ALA A N 1
ATOM 1954 C CA . ALA A 1 265 ? -5.440 -13.048 -44.428 1.00 32.22 265 ALA A CA 1
ATOM 1955 C C . ALA A 1 265 ? -5.797 -14.539 -44.454 1.00 32.22 265 ALA A C 1
ATOM 1957 O O . ALA A 1 265 ? -4.952 -15.384 -44.742 1.00 32.22 265 ALA A O 1
ATOM 1958 N N . ALA A 1 266 ? -7.040 -14.851 -44.093 1.00 38.69 266 ALA A N 1
ATOM 1959 C CA . ALA A 1 266 ? -7.635 -16.147 -44.359 1.00 38.69 266 ALA A CA 1
ATOM 1960 C C . ALA A 1 266 ? -7.856 -16.258 -45.873 1.00 38.69 266 ALA A C 1
ATOM 1962 O O . ALA A 1 266 ? -8.712 -15.568 -46.429 1.00 38.69 266 ALA A O 1
ATOM 1963 N N . GLU A 1 267 ? -7.052 -17.085 -46.530 1.00 35.66 267 GLU A N 1
ATOM 1964 C CA . GLU A 1 267 ? -7.290 -17.530 -47.899 1.00 35.66 267 GLU A CA 1
ATOM 1965 C C . GLU A 1 267 ? -8.357 -18.637 -47.858 1.00 35.66 267 GLU A C 1
ATOM 1967 O O . GLU A 1 267 ? -8.286 -19.551 -47.031 1.00 35.66 267 GLU A O 1
ATOM 1972 N N . LYS A 1 268 ? -9.397 -18.468 -48.678 1.00 45.81 268 LYS A N 1
ATOM 1973 C CA . LYS A 1 268 ? -10.444 -19.456 -48.956 1.00 45.81 268 LYS A CA 1
ATOM 1974 C C . LYS A 1 268 ? -10.036 -20.288 -50.159 1.00 45.81 268 LYS A C 1
ATOM 1976 O O . LYS A 1 268 ? -9.500 -19.670 -51.103 1.00 45.81 268 LYS A O 1
#

Nearest PDB structures (foldseek):
  3d8p-assembly1_A  TM=7.195E-01  e=1.282E-01  Staphylococcus aureus subsp. aureus Mu50
  6add-assembly1_B  TM=7.484E-01  e=5.582E-01  Mycobacterium tuberculosis H37Rv
  3pp9-assembly1_A-2  TM=5.740E-01  e=7.946E-01  Bacillus anthracis str. Ames
  2z3k-assembly1_B  TM=3.976E-01  e=7.946E-01  Escherichia coli
  4u5y-assembly1_A  TM=3.260E-01  e=1.131E+00  Streptomyces lividans TK24

InterPro domains:
  IPR000182 GNAT domain [PF00583] (194-249)
  IPR016181 Acyl-CoA N-acyltransferase [SSF55729] (146-255)

pLDDT: mean 74.2, std 20.92, range [22.72, 97.81]

Sequence (268 aa):
MSPGSHIPTGSLTPEATPRDQDFRLVLCPSAGEFTDAVRGFDDPFMNWALGIAVERAAEATTSDASLNEHPSSSNTHANPDRDVFAAVFQGTQLILALAHTTKRAAYFLCHPTTSPPPLIAPACALLATSPSLDLTLVRSLGGPRAALAALLAASPSVHAGSPTPSHTAPACAATLALPRQPSGRGTVHRGWRYKDEGENAQCDVAGYLLLGRNTPRTVAIRNVFVAPEHRRRGLAETMVGAVTRACLGARRWKRTAGRACGSMAAEK